Protein 4UNU (pdb70)

Secondary structure (DSSP, 8-state):
-PBB--SEEEE-TTS-EEEEEE--TTTTTT-S-EEEEEE-TTS--EEEEBTTTBPPTT--TTEEEEEETTEEEEEE-S--GGG-EEEEEEEE-STT-EEEB--EEEEE-/--BB--SEEEE-TTS-EEEEEE--TTTTTT-S-EEEEEE-TTS--EEEEBTTTBPPTT--TTEEEEEETTEEEEEE-S--GGG-EEEEEEEE-STT-EEEB--EEEEE-

Radius of gyration: 16.28 Å; Cα contacts (8 Å, |Δi|>4): 660; chains: 2; bounding box: 47×33×31 Å

CATH classification: 2.60.40.10

Sequence (218 aa):
SALTQPPPPSASSGSLGQQSSVTISCTGTSSDVGGYNYVSWYQQHHAGKAPKVIIYEVNNKRPSGVPDRFSGSKKSGNTASLTVSSSGLQAEDEADYYCSSYEGSDNFVFGTGTKVTVLSALTQPPPSSASGSSLLGQQSVTISSCTGTSSDVGGYNYVSWYQQHHAGKAPKVIIIYEEVNKRPSGVPDRFSGSSKSGNTASLTVSSGLQAEDEADYYCSSYEGSSDNFVFGTGTKVTVL

Organism: Homo sapiens (NCBI:txid9606)

InterPro domains:
  IPR003599 Immunoglobulin domain subtype [SM00409] (26-118)
  IPR007110 Immunoglobulin-like domain [PS50835] (20-118)
  IPR013106 Immunoglobulin V-set domain [PF07686] (24-114)
  IPR013106 Immunoglobulin V-set domain [SM00406] (36-111)
  IPR013783 Immunoglobulin-like fold [G3DSA:2.60.40.10] (11-116)
  IPR036179 Immunoglobulin-like domain superfamily [SSF48726] (22-114)
  IPR050150 Immunoglobulin Variable Light Chain [PTHR23267] (17-111)

Foldseek 3Di:
DFWEWDAEWEDAAQAKTKTKTFDACQWQQVAQFKWKWWAAPPDDIDTQDTSQFDGPPPHDPQWGKHDDHRMIMIMRHNDDQVRQTWMKMWTDRDDRDIHIYPTYGYGYD/DAWEWDAAWEDAAQAKIKIKTFDACQWQVVAQFKWKWWAAPPDDIDTQDTSQADGPPPRDPQWGWHDDHRMIMIMRGNDDQVSQTWMKMKTDRDDRDIHIHPTYGYGYD

B-factor: mean 12.01, std 14.64, range [3.42, 204.29]

Solvent-accessible surface area: 10088 Å² total; per-residue (Å²): 158,52,5,79,7,39,110,81,20,59,12,50,103,55,84,16,8,10,3,2,0,40,14,73,85,72,13,0,28,40,72,96,110,0,18,0,46,19,46,74,87,87,72,89,86,77,65,2,0,91,75,11,69,98,88,34,121,83,22,65,119,51,8,7,2,10,54,17,56,64,14,0,3,0,6,1,30,31,3,85,77,72,1,77,3,33,0,67,0,2,0,46,72,15,98,123,72,116,22,98,8,90,9,0,70,0,46,24,145,157,55,5,60,9,43,110,79,22,61,9,53,102,49,94,26,8,26,0,7,0,27,15,71,85,72,12,0,30,39,77,100,111,0,16,0,43,20,51,62,96,84,93,84,87,88,63,1,0,86,64,12,68,93,86,32,121,80,16,66,119,43,8,14,1,8,44,14,50,61,4,0,4,0,4,0,37,35,6,84,74,72,2,32,2,44,0,69,0,1,0,47,68,15,95,125,71,112,11,97,7,89,11,0,87,0,65,26,138

Nearest PDB structures (foldseek):
  4unu-assembly1_A  TM=1.009E+00  e=7.831E-23  Homo sapiens
  7beh-assembly1_L  TM=9.880E-01  e=5.108E-19  Homo sapiens
  5m6i-assembly1_B  TM=9.907E-01  e=4.048E-18  Homo sapiens
  6vtu-assembly1_L  TM=9.867E-01  e=2.894E-18  Homo sapiens
  6ktr-assembly2_G  TM=9.795E-01  e=4.527E-18  Homo sapiens

GO terms:
  GO:0005576 extracellular region (C, TAS)
  GO:0005886 plasma membrane (C, TAS)

Structure (mmCIF, N/CA/C/O backbone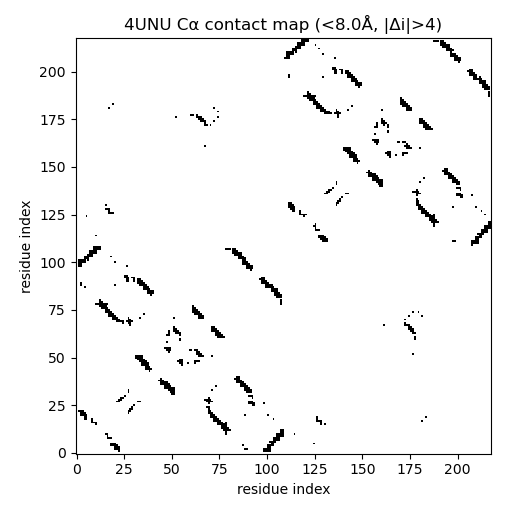):
data_4UNU
#
_entry.id   4UNU
#
_cell.length_a   41.340
_cell.length_b   34.120
_cell.length_c   63.180
_cell.angle_alpha   90.00
_cell.angle_beta   104.94
_cell.angle_gamma   90.00
#
_symmetry.space_group_name_H-M   'P 1 21 1'
#
loop_
_entity.id
_entity.type
_entity.pdbx_description
1 polymer 'IG LAMBDA CHAIN V-II REGION MGC'
2 non-polymer 'POLYETHYLENE GLYCOL (N=34)'
3 non-polymer 'SULFATE ION'
4 water water
#
loop_
_atom_site.group_PDB
_atom_site.id
_atom_site.type_symbol
_atom_site.label_atom_id
_atom_site.label_alt_id
_atom_site.label_comp_id
_atom_site.label_asym_id
_atom_site.label_entity_id
_atom_site.label_seq_id
_atom_site.pdbx_PDB_ins_code
_atom_site.Cartn_x
_atom_site.Cartn_y
_atom_site.Cartn_z
_atom_site.occupancy
_atom_site.B_iso_or_equiv
_atom_site.auth_seq_id
_atom_site.auth_comp_id
_atom_site.auth_asym_id
_atom_site.auth_atom_id
_atom_site.pdbx_PDB_model_num
ATOM 1 N N . SER A 1 3 ? 4.786 -13.174 16.369 1.00 39.66 2 SER A N 1
ATOM 2 C CA . SER A 1 3 ? 4.369 -12.441 15.136 1.00 22.63 2 SER A CA 1
ATOM 3 C C . SER A 1 3 ? 4.463 -10.877 15.116 1.00 14.05 2 SER A C 1
ATOM 4 O O . SER A 1 3 ? 4.462 -10.347 14.080 1.00 18.00 2 SER A O 1
ATOM 7 N N . ALA A 1 4 ? 4.569 -10.170 16.199 1.00 15.52 3 ALA A N 1
ATOM 8 C CA . ALA A 1 4 ? 4.665 -8.738 16.078 1.00 11.76 3 ALA A CA 1
ATOM 9 C C . ALA A 1 4 ? 6.063 -8.398 15.575 1.00 9.70 3 ALA A C 1
ATOM 10 O O . ALA A 1 4 ? 7.011 -9.227 15.616 1.00 11.98 3 ALA A O 1
ATOM 12 N N . LEU A 1 5 ? 6.216 -7.183 15.107 1.00 7.01 4 LEU A N 1
ATOM 13 C CA . LEU A 1 5 ? 7.570 -6.652 14.919 1.00 6.87 4 LEU A CA 1
ATOM 14 C C . LEU A 1 5 ? 8.228 -6.551 16.291 1.00 7.32 4 LEU A C 1
ATOM 15 O O . LEU A 1 5 ? 7.557 -6.260 17.308 1.00 9.51 4 LEU A O 1
ATOM 20 N N . THR A 1 6 ? 9.532 -6.809 16.358 1.00 6.98 5 THR A N 1
ATOM 21 C CA . THR A 1 6 ? 10.211 -6.793 17.611 1.00 6.75 5 THR A CA 1
ATOM 22 C C . THR A 1 6 ? 10.729 -5.409 17.925 1.00 6.00 5 THR A C 1
ATOM 23 O O . THR A 1 6 ? 11.476 -4.799 17.134 1.00 7.85 5 THR A O 1
ATOM 27 N N . GLN A 1 7 ? 10.375 -4.900 19.091 1.00 5.81 6 GLN A N 1
ATOM 28 C CA . GLN A 1 7 ? 10.852 -3.614 19.592 1.00 6.21 6 GLN A CA 1
ATOM 29 C C . GLN A 1 7 ? 11.315 -3.841 21.021 1.00 6.64 6 GLN A C 1
ATOM 30 O O . GLN A 1 7 ? 10.617 -4.488 21.805 1.00 7.72 6 GLN A O 1
ATOM 36 N N A PRO A 1 8 ? 12.463 -3.170 21.450 0.50 7.02 7 PRO A N 1
ATOM 37 N N B PRO A 1 8 ? 12.478 -3.414 21.358 0.50 7.50 7 PRO A N 1
ATOM 38 C CA A PRO A 1 8 ? 12.893 -3.267 22.878 0.50 7.22 7 PRO A CA 1
ATOM 39 C CA B PRO A 1 8 ? 12.892 -3.586 22.747 0.50 8.25 7 PRO A CA 1
ATOM 40 C C A PRO A 1 8 ? 11.813 -2.696 23.709 0.50 6.50 7 PRO A C 1
ATOM 41 C C B PRO A 1 8 ? 11.924 -2.777 23.653 0.50 7.20 7 PRO A C 1
ATOM 42 O O A PRO A 1 8 ? 11.154 -1.735 23.375 0.50 6.99 7 PRO A O 1
ATOM 43 O O B PRO A 1 8 ? 11.474 -1.710 23.328 0.50 8.06 7 PRO A O 1
ATOM 50 N N . PRO A 1 9 ? 11.664 -3.246 24.923 1.00 6.95 8 PRO A N 1
ATOM 51 C CA A PRO A 1 9 ? 10.618 -2.588 25.655 0.50 7.15 8 PRO A CA 1
ATOM 52 C CA B PRO A 1 9 ? 10.740 -2.654 25.822 0.50 6.67 8 PRO A CA 1
ATOM 53 C C . PRO A 1 9 ? 10.995 -1.165 26.151 1.00 6.74 8 PRO A C 1
ATOM 54 O O . PRO A 1 9 ? 10.070 -0.390 26.364 1.00 7.24 8 PRO A O 1
ATOM 61 N N . SER A 1 10 ? 12.290 -0.857 26.297 1.00 7.97 9 SER A N 1
ATOM 62 C CA . SER A 1 10 ? 12.707 0.430 26.830 1.00 7.86 9 SER A CA 1
ATOM 63 C C . SER A 1 10 ? 13.908 0.982 26.070 1.00 7.36 9 SER A C 1
ATOM 64 O O . SER A 1 10 ? 14.768 0.224 25.530 1.00 9.92 9 SER A O 1
ATOM 67 N N . ALA A 1 11 ? 14.002 2.288 26.095 1.00 6.91 10 ALA A N 1
ATOM 68 C CA . ALA A 1 11 ? 15.165 3.037 25.619 1.00 6.49 10 ALA A CA 1
ATOM 69 C C . ALA A 1 11 ? 15.242 4.315 26.362 1.00 6.17 10 ALA A C 1
ATOM 70 O O . ALA A 1 11 ? 14.255 4.775 26.916 1.00 7.32 10 ALA A O 1
ATOM 72 N N . SER A 1 12 ? 16.385 4.956 26.341 1.00 7.42 11 SER A N 1
ATOM 73 C CA A SER A 1 12 ? 16.474 6.267 27.031 0.50 6.51 11 SER A CA 1
ATOM 74 C CA B SER A 1 12 ? 16.628 6.160 27.094 0.50 7.41 11 SER A CA 1
ATOM 75 C C . SER A 1 12 ? 17.604 7.059 26.417 1.00 6.20 11 SER A C 1
ATOM 76 O O . SER A 1 12 ? 18.528 6.556 25.778 1.00 7.25 11 SER A O 1
ATOM 81 N N . GLY A 1 13 ? 17.468 8.366 26.614 1.00 6.02 12 GLY A N 1
ATOM 82 C CA . GLY A 1 13 ? 18.503 9.309 26.275 1.00 6.23 12 GLY A CA 1
ATOM 83 C C . GLY A 1 13 ? 18.427 10.505 27.206 1.00 5.74 12 GLY A C 1
ATOM 84 O O . GLY A 1 13 ? 17.468 10.666 27.931 1.00 7.42 12 GLY A O 1
ATOM 85 N N . SER A 1 14 ? 19.453 11.342 27.115 1.00 6.51 13 SER A N 1
ATOM 86 C CA . SER A 1 14 ? 19.536 12.542 27.934 1.00 6.49 13 SER A CA 1
ATOM 87 C C . SER A 1 14 ? 18.859 13.697 27.272 1.00 5.86 13 SER A C 1
ATOM 88 O O . SER A 1 14 ? 18.896 13.855 26.071 1.00 6.14 13 SER A O 1
ATOM 91 N N . LEU A 1 15 ? 18.291 14.597 28.125 1.00 6.65 14 LEU A N 1
ATOM 92 C CA . LEU A 1 15 ? 17.744 15.839 27.636 1.00 7.57 14 LEU A CA 1
ATOM 93 C C . LEU A 1 15 ? 18.727 16.541 26.716 1.00 7.42 14 LEU A C 1
ATOM 94 O O . LEU A 1 15 ? 19.909 16.670 27.023 1.00 8.56 14 LEU A O 1
ATOM 99 N N . GLY A 1 16 ? 18.218 16.990 25.582 1.00 7.49 15 GLY A N 1
ATOM 100 C CA . GLY A 1 16 ? 18.958 17.730 24.634 1.00 8.42 15 GLY A CA 1
ATOM 101 C C . GLY A 1 16 ? 19.796 16.896 23.717 1.00 7.87 15 GLY A C 1
ATOM 102 O O . GLY A 1 16 ? 20.395 17.461 22.800 1.00 10.00 15 GLY A O 1
ATOM 103 N N . GLN A 1 17 ? 19.849 15.571 23.935 1.00 6.76 16 GLN A N 1
ATOM 104 C CA A GLN A 1 17 ? 20.642 14.694 23.122 0.50 6.13 16 GLN A CA 1
ATOM 105 C CA B GLN A 1 17 ? 20.663 14.599 23.225 0.50 7.73 16 GLN A CA 1
ATOM 106 C C . GLN A 1 17 ? 19.756 13.736 22.357 1.00 6.51 16 GLN A C 1
ATOM 107 O O . GLN A 1 17 ? 18.622 14.081 22.078 1.00 8.23 16 GLN A O 1
ATOM 118 N N . SER A 1 18 ? 20.252 12.557 21.960 1.00 6.65 17 SER A N 1
ATOM 119 C CA A SER A 1 18 ? 19.574 11.679 21.029 0.50 5.70 17 SER A CA 1
ATOM 120 C CA B SER A 1 18 ? 19.463 11.737 21.053 0.50 6.77 17 SER A CA 1
ATOM 121 C C . SER A 1 18 ? 19.284 10.333 21.626 1.00 5.77 17 SER A C 1
ATOM 122 O O . SER A 1 18 ? 19.987 9.878 22.544 1.00 7.04 17 SER A O 1
ATOM 127 N N . VAL A 1 19 ? 18.306 9.642 21.058 1.00 5.03 18 VAL A N 1
ATOM 128 C CA . VAL A 1 19 ? 18.064 8.239 21.304 1.00 5.23 18 VAL A CA 1
ATOM 129 C C . VAL A 1 19 ? 17.690 7.618 19.965 1.00 4.62 18 VAL A C 1
ATOM 130 O O . VAL A 1 19 ? 17.012 8.247 19.157 1.00 6.08 18 VAL A O 1
ATOM 134 N N . THR A 1 20 ? 18.098 6.366 19.751 1.00 4.73 19 THR A N 1
ATOM 135 C CA . THR A 1 20 ? 17.656 5.594 18.594 1.00 4.49 19 THR A CA 1
ATOM 136 C C . THR A 1 20 ? 17.058 4.319 19.093 1.00 5.19 19 THR A C 1
ATOM 137 O O . THR A 1 20 ? 17.636 3.656 19.963 1.00 7.87 19 THR A O 1
ATOM 141 N N . ILE A 1 21 ? 15.926 3.968 18.506 1.00 4.84 20 ILE A N 1
ATOM 142 C CA . ILE A 1 21 ? 15.219 2.746 18.834 1.00 5.99 20 ILE A CA 1
ATOM 143 C C . ILE A 1 21 ? 14.983 1.926 17.584 1.00 5.09 20 ILE A C 1
ATOM 144 O O . ILE A 1 21 ? 14.902 2.439 16.488 1.00 6.07 20 ILE A O 1
ATOM 149 N N . SER A 1 22 ? 14.918 0.623 17.774 1.00 5.17 21 SER A N 1
ATOM 150 C CA . SER A 1 22 ? 14.887 -0.307 16.670 1.00 5.05 21 SER A CA 1
ATOM 151 C C . SER A 1 22 ? 13.550 -1.070 16.576 1.00 4.26 21 SER A C 1
ATOM 152 O O . SER A 1 22 ? 12.818 -1.238 17.529 1.00 5.84 21 SER A O 1
ATOM 155 N N . CYS A 1 23 ? 13.332 -1.587 15.373 1.00 4.25 22 CYS A N 1
ATOM 156 C CA . CYS A 1 23 ? 12.109 -2.285 14.986 1.00 4.96 22 CYS A CA 1
ATOM 157 C C . CYS A 1 23 ? 12.515 -3.353 14.014 1.00 4.79 22 CYS A C 1
ATOM 158 O O . CYS A 1 23 ? 12.878 -3.049 12.879 1.00 5.79 22 CYS A O 1
ATOM 161 N N . THR A 1 24 ? 12.503 -4.622 14.458 1.00 5.22 23 THR A N 1
ATOM 162 C CA . THR A 1 24 ? 13.068 -5.703 13.645 1.00 5.50 23 THR A CA 1
ATOM 163 C C . THR A 1 24 ? 11.939 -6.610 13.172 1.00 5.20 23 THR A C 1
ATOM 164 O O . THR A 1 24 ? 11.154 -7.118 13.975 1.00 7.22 23 THR A O 1
ATOM 168 N N . GLY A 1 25 ? 11.908 -6.810 11.879 1.00 5.42 24 GLY A N 1
ATOM 169 C CA . GLY A 1 25 ? 10.961 -7.730 11.253 1.00 5.92 24 GLY A CA 1
ATOM 170 C C . GLY A 1 25 ? 11.706 -8.781 10.420 1.00 5.78 24 GLY A C 1
ATOM 171 O O . GLY A 1 25 ? 12.751 -9.253 10.786 1.00 6.78 24 GLY A O 1
ATOM 172 N N . THR A 1 26 ? 11.106 -9.077 9.282 1.00 5.76 25 THR A N 1
ATOM 173 C CA . THR A 1 26 ? 11.556 -10.099 8.378 1.00 5.85 25 THR A CA 1
ATOM 174 C C . THR A 1 26 ? 11.530 -9.605 6.958 1.00 5.31 25 THR A C 1
ATOM 175 O O . THR A 1 26 ? 11.028 -8.494 6.671 1.00 5.60 25 THR A O 1
ATOM 179 N N . SER A 1 27 ? 11.982 -10.438 6.038 1.00 5.86 26 SER A N 1
ATOM 180 C CA . SER A 1 27 ? 11.951 -10.094 4.638 1.00 6.69 26 SER A CA 1
ATOM 181 C C . SER A 1 27 ? 10.571 -9.939 4.062 1.00 5.83 26 SER A C 1
ATOM 182 O O . SER A 1 27 ? 10.445 -9.408 2.958 1.00 7.15 26 SER A O 1
ATOM 185 N N . SER A 1 28 ? 9.539 -10.366 4.780 1.00 5.43 27 SER A N 1
ATOM 186 C CA . SER A 1 28 ? 8.162 -10.221 4.327 1.00 6.11 27 SER A CA 1
ATOM 187 C C . SER A 1 28 ? 7.515 -8.922 4.815 1.00 5.18 27 SER A C 1
ATOM 188 O O . SER A 1 28 ? 6.352 -8.678 4.494 1.00 5.93 27 SER A O 1
ATOM 191 N N . ASP A 1 29 ? 8.241 -8.091 5.570 1.00 5.31 28 ASP A N 1
ATOM 192 C CA . ASP A 1 29 ? 7.638 -6.879 6.150 1.00 4.94 28 ASP A CA 1
ATOM 193 C C . ASP A 1 29 ? 8.726 -5.788 6.165 1.00 4.67 28 ASP A C 1
ATOM 194 O O . ASP A 1 29 ? 8.974 -5.203 5.111 1.00 5.03 28 ASP A O 1
ATOM 199 N N . VAL A 1 30 ? 9.351 -5.535 7.305 1.00 4.58 29 VAL A N 1
ATOM 200 C CA . VAL A 1 30 ? 10.324 -4.446 7.377 1.00 4.84 29 VAL A CA 1
ATOM 201 C C . VAL A 1 30 ? 11.357 -4.566 6.317 1.00 5.00 29 VAL A C 1
ATOM 202 O O . VAL A 1 30 ? 11.708 -3.576 5.672 1.00 5.79 29 VAL A O 1
ATOM 206 N N . GLY A 1 31 ? 11.915 -5.767 6.121 1.00 4.78 30 GLY A N 1
ATOM 207 C CA . GLY A 1 31 ? 12.948 -5.990 5.146 1.00 6.09 30 GLY A CA 1
ATOM 208 C C . GLY A 1 31 ? 12.473 -6.139 3.729 1.00 6.55 30 GLY A C 1
ATOM 209 O O . GLY A 1 31 ? 13.288 -6.312 2.830 1.00 11.21 30 GLY A O 1
ATOM 210 N N . GLY A 1 32 ? 11.176 -6.185 3.503 1.00 4.88 31 GLY A N 1
ATOM 211 C CA . GLY A 1 32 ? 10.622 -6.376 2.171 1.00 5.39 31 GLY A CA 1
ATOM 212 C C . GLY A 1 32 ? 10.275 -5.096 1.443 1.00 5.00 31 GLY A C 1
ATOM 213 O O . GLY A 1 32 ? 10.220 -5.109 0.207 1.00 6.72 31 GLY A O 1
ATOM 214 N N . TYR A 1 33 ? 9.932 -4.055 2.155 1.00 4.97 32 TYR A N 1
ATOM 215 C CA . TYR A 1 33 ? 9.337 -2.849 1.600 1.00 5.46 32 TYR A CA 1
ATOM 216 C C . TYR A 1 33 ? 9.933 -1.619 2.236 1.00 5.96 32 TYR A C 1
ATOM 217 O O . TYR A 1 33 ? 10.577 -1.676 3.283 1.00 7.20 32 TYR A O 1
ATOM 226 N N . ASN A 1 34 ? 9.615 -0.457 1.654 1.00 6.79 33 ASN A N 1
ATOM 227 C CA . ASN A 1 34 ? 9.908 0.852 2.238 1.00 7.37 33 ASN A CA 1
ATOM 228 C C . ASN A 1 34 ? 8.677 1.483 2.849 1.00 6.27 33 ASN A C 1
ATOM 229 O O . ASN A 1 34 ? 8.405 2.649 2.606 1.00 7.39 33 ASN A O 1
ATOM 234 N N . TYR A 1 35 ? 7.941 0.718 3.654 1.00 5.67 34 TYR A N 1
ATOM 235 C CA . TYR A 1 35 ? 6.683 1.160 4.246 1.00 4.95 34 TYR A CA 1
ATOM 236 C C . TYR A 1 35 ? 6.693 0.934 5.746 1.00 4.41 34 TYR A C 1
ATOM 237 O O . TYR A 1 35 ? 5.811 0.298 6.311 1.00 5.00 34 TYR A O 1
ATOM 246 N N . VAL A 1 36 ? 7.719 1.483 6.388 1.00 4.07 35 VAL A N 1
ATOM 247 C CA . VAL A 1 36 ? 7.831 1.517 7.826 1.00 3.70 35 VAL A CA 1
ATOM 248 C C . VAL A 1 36 ? 7.314 2.848 8.332 1.00 3.66 35 VAL A C 1
ATOM 249 O O . VAL A 1 36 ? 7.764 3.901 7.905 1.00 4.10 35 VAL A O 1
ATOM 253 N N . SER A 1 37 ? 6.372 2.793 9.278 1.00 3.51 36 SER A N 1
ATOM 254 C CA . SER A 1 37 ? 5.864 3.967 9.964 1.00 3.62 36 SER A CA 1
ATOM 255 C C . SER A 1 37 ? 6.210 3.892 11.438 1.00 3.42 36 SER A C 1
ATOM 256 O O . SER A 1 37 ? 6.371 2.801 11.996 1.00 4.17 36 SER A O 1
ATOM 259 N N . TRP A 1 38 ? 6.270 5.060 12.048 1.00 3.49 37 TRP A N 1
ATOM 260 C CA . TRP A 1 38 ? 6.490 5.208 13.473 1.00 3.56 37 TRP A CA 1
ATOM 261 C C . TRP A 1 38 ? 5.450 6.122 14.054 1.00 3.52 37 TRP A C 1
ATOM 262 O O . TRP A 1 38 ? 5.074 7.128 13.441 1.00 4.03 37 TRP A O 1
ATOM 273 N N . TYR A 1 39 ? 5.038 5.797 15.280 1.00 4.07 38 TYR A N 1
ATOM 274 C CA . TYR A 1 39 ? 3.966 6.491 15.988 1.00 4.23 38 TYR A CA 1
ATOM 275 C C . TYR A 1 39 ? 4.438 6.761 17.414 1.00 4.37 38 TYR A C 1
ATOM 276 O O . TYR A 1 39 ? 5.088 5.920 18.018 1.00 6.07 38 TYR A O 1
ATOM 285 N N . GLN A 1 40 ? 4.046 7.890 17.932 1.00 4.59 39 GLN A N 1
ATOM 286 C CA . GLN A 1 40 ? 4.326 8.294 19.319 1.00 5.02 39 GLN A CA 1
ATOM 287 C C . GLN A 1 40 ? 3.016 8.313 20.083 1.00 5.16 39 GLN A C 1
ATOM 288 O O . GLN A 1 40 ? 2.030 8.887 19.605 1.00 6.77 39 GLN A O 1
ATOM 294 N N . GLN A 1 41 ? 2.993 7.779 21.292 1.00 5.35 40 GLN A N 1
ATOM 295 C CA . GLN A 1 41 ? 1.800 7.864 22.125 1.00 5.54 40 GLN A CA 1
ATOM 296 C C . GLN A 1 41 ? 2.210 8.132 23.569 1.00 5.57 40 GLN A C 1
ATOM 297 O O . GLN A 1 41 ? 2.934 7.335 24.161 1.00 6.48 40 GLN A O 1
ATOM 303 N N . HIS A 1 42 ? 1.689 9.217 24.135 1.00 5.89 41 HIS A N 1
ATOM 304 C CA A HIS A 1 42 ? 1.716 9.377 25.578 0.50 6.53 41 HIS A CA 1
ATOM 305 C CA B HIS A 1 42 ? 1.661 9.466 25.579 0.50 6.32 41 HIS A CA 1
ATOM 306 C C . HIS A 1 42 ? 0.538 8.590 26.140 1.00 7.32 41 HIS A C 1
ATOM 307 O O . HIS A 1 42 ? -0.592 8.780 25.724 1.00 9.97 41 HIS A O 1
ATOM 320 N N . ALA A 1 43 ? 0.834 7.682 27.035 1.00 7.17 42 ALA A N 1
ATOM 321 C CA . ALA A 1 43 ? -0.243 6.730 27.488 1.00 9.49 42 ALA A CA 1
ATOM 322 C C . ALA A 1 43 ? -1.461 7.492 27.967 1.00 9.88 42 ALA A C 1
ATOM 323 O O . ALA A 1 43 ? -1.359 8.457 28.698 1.00 10.60 42 ALA A O 1
ATOM 325 N N . GLY A 1 44 ? -2.603 7.022 27.502 1.00 12.49 43 GLY A N 1
ATOM 326 C CA . GLY A 1 44 ? -3.875 7.685 27.838 1.00 14.88 43 GLY A CA 1
ATOM 327 C C . GLY A 1 44 ? -4.319 8.718 26.816 1.00 13.31 43 GLY A C 1
ATOM 328 O O . GLY A 1 44 ? -5.494 9.174 26.875 1.00 17.48 43 GLY A O 1
ATOM 329 N N . LYS A 1 45 ? -3.435 9.048 25.854 1.00 11.34 44 LYS A N 1
ATOM 330 C CA . LYS A 1 45 ? -3.733 10.071 24.886 1.00 10.78 44 LYS A CA 1
ATOM 331 C C . LYS A 1 45 ? -3.725 9.500 23.478 1.00 8.80 44 LYS A C 1
ATOM 332 O O . LYS A 1 45 ? -3.401 8.320 23.243 1.00 10.55 44 LYS A O 1
ATOM 335 N N . ALA A 1 46 ? -4.112 10.315 22.510 1.00 8.60 45 ALA A N 1
ATOM 336 C CA . ALA A 1 46 ? -4.161 9.854 21.121 1.00 7.84 45 ALA A CA 1
ATOM 337 C C . ALA A 1 46 ? -2.745 9.699 20.569 1.00 7.61 45 ALA A C 1
ATOM 338 O O . ALA A 1 46 ? -1.900 10.580 20.740 1.00 8.73 45 ALA A O 1
ATOM 340 N N . PRO A 1 47 ? -2.480 8.625 19.834 1.00 7.22 46 PRO A N 1
ATOM 341 C CA . PRO A 1 47 ? -1.209 8.522 19.084 1.00 7.39 46 PRO A CA 1
ATOM 342 C C . PRO A 1 47 ? -1.061 9.614 18.056 1.00 6.37 46 PRO A C 1
ATOM 343 O O . PRO A 1 47 ? -2.036 10.165 17.591 1.00 7.94 46 PRO A O 1
ATOM 347 N N . LYS A 1 48 ? 0.182 9.789 17.616 1.00 6.53 47 LYS A N 1
ATOM 348 C CA . LYS A 1 48 ? 0.524 10.648 16.531 1.00 7.31 47 LYS A CA 1
ATOM 349 C C . LYS A 1 48 ? 1.500 9.963 15.585 1.00 5.49 47 LYS A C 1
ATOM 350 O O . LYS A 1 48 ? 2.430 9.262 16.038 1.00 6.89 47 LYS A O 1
ATOM 354 N N . VAL A 1 49 ? 1.352 10.160 14.303 1.00 5.75 48 VAL A N 1
ATOM 355 C CA . VAL A 1 49 ? 2.324 9.654 13.325 1.00 4.91 48 VAL A CA 1
ATOM 356 C C . VAL A 1 49 ? 3.545 10.550 13.334 1.00 4.95 48 VAL A C 1
ATOM 357 O O . VAL A 1 49 ? 3.441 11.770 13.217 1.00 7.21 48 VAL A O 1
ATOM 361 N N . ILE A 1 50 ? 4.732 9.948 13.413 1.00 4.44 49 ILE A N 1
ATOM 362 C CA . ILE A 1 50 ? 5.986 10.668 13.357 1.00 5.05 49 ILE A CA 1
ATOM 363 C C . ILE A 1 50 ? 6.753 10.459 12.058 1.00 4.00 49 ILE A C 1
ATOM 364 O O . ILE A 1 50 ? 7.373 11.382 11.574 1.00 4.77 49 ILE A O 1
ATOM 369 N N . ILE A 1 51 ? 6.707 9.225 11.518 1.00 3.98 50 ILE A N 1
ATOM 370 C CA . ILE A 1 51 ? 7.401 8.864 10.298 1.00 3.75 50 ILE A CA 1
ATOM 371 C C . ILE A 1 51 ? 6.523 7.947 9.486 1.00 3.52 50 ILE A C 1
ATOM 372 O O . ILE A 1 51 ? 5.845 7.071 10.053 1.00 4.07 50 ILE A O 1
ATOM 377 N N . TYR A 1 52 ? 6.580 8.065 8.159 1.00 4.11 51 TYR A N 1
ATOM 378 C CA . TYR A 1 52 ? 6.044 7.047 7.269 1.00 4.04 51 TYR A CA 1
ATOM 379 C C . TYR A 1 52 ? 7.025 6.806 6.151 1.00 3.98 51 TYR A C 1
ATOM 380 O O . TYR A 1 52 ? 7.947 7.603 5.908 1.00 4.17 51 TYR A O 1
ATOM 389 N N . GLU A 1 53 ? 6.853 5.699 5.435 1.00 3.93 52 GLU A N 1
ATOM 390 C CA . GLU A 1 53 ? 7.734 5.400 4.294 1.00 4.38 52 GLU A CA 1
ATOM 391 C C . GLU A 1 53 ? 9.202 5.461 4.701 1.00 4.27 52 GLU A C 1
ATOM 392 O O . GLU A 1 53 ? 10.048 5.977 3.957 1.00 4.93 52 GLU A O 1
ATOM 398 N N . VAL A 1 54 ? 9.505 4.877 5.858 1.00 3.93 53 VAL A N 1
ATOM 399 C CA . VAL A 1 54 ? 10.848 4.753 6.441 1.00 3.99 53 VAL A CA 1
ATOM 400 C C . VAL A 1 54 ? 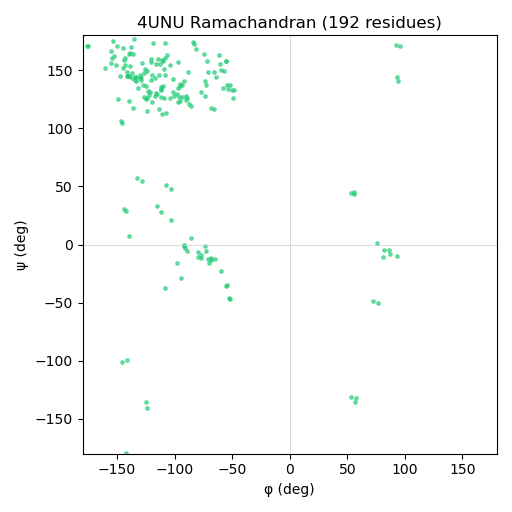11.417 6.039 6.987 1.00 3.88 53 VAL A C 1
ATOM 401 O O . VAL A 1 54 ? 11.958 6.051 8.093 1.00 4.03 53 VAL A O 1
ATOM 405 N N . ASN A 1 55 ? 11.354 7.131 6.212 1.00 4.24 54 ASN A N 1
ATOM 406 C CA A ASN A 1 55 ? 12.055 8.349 6.570 0.50 4.89 54 ASN A CA 1
ATOM 407 C CA B ASN A 1 55 ? 12.092 8.336 6.515 0.50 4.60 54 ASN A CA 1
ATOM 408 C C . ASN A 1 55 ? 11.302 9.622 6.246 1.00 4.58 54 ASN A C 1
ATOM 409 O O . ASN A 1 55 ? 11.901 10.692 6.352 1.00 5.81 54 ASN A O 1
ATOM 418 N N . LYS A 1 56 ? 10.023 9.557 5.949 1.00 4.48 55 LYS A N 1
ATOM 419 C CA . LYS A 1 56 ? 9.266 10.766 5.636 1.00 4.81 55 LYS A CA 1
ATOM 420 C C . LYS A 1 56 ? 8.555 11.265 6.884 1.00 4.89 55 LYS A C 1
ATOM 421 O O . LYS A 1 56 ? 7.951 10.504 7.640 1.00 5.56 55 LYS A O 1
ATOM 427 N N . ARG A 1 57 ? 8.611 12.560 7.095 1.00 5.68 56 ARG A N 1
ATOM 428 C CA . ARG A 1 57 ? 7.888 13.197 8.182 1.00 5.62 56 ARG A CA 1
ATOM 429 C C . ARG A 1 57 ? 6.618 13.838 7.675 1.00 6.08 56 ARG A C 1
ATOM 430 O O . ARG A 1 57 ? 6.671 14.655 6.745 1.00 7.36 56 ARG A O 1
ATOM 438 N N . PRO A 1 58 ? 5.484 13.531 8.288 1.00 6.38 57 PRO A N 1
ATOM 439 C CA . PRO A 1 58 ? 4.259 14.301 7.973 1.00 7.06 57 PRO A CA 1
ATOM 440 C C . PRO A 1 58 ? 4.465 15.771 8.190 1.00 7.14 57 PRO A C 1
ATOM 441 O O . PRO A 1 58 ? 5.279 16.194 9.013 1.00 7.71 57 PRO A O 1
ATOM 445 N N . SER A 1 59 ? 3.651 16.593 7.542 1.00 7.90 58 SER A N 1
ATOM 446 C CA . SER A 1 59 ? 3.610 17.986 7.824 1.00 9.00 58 SER A CA 1
ATOM 447 C C . SER A 1 59 ? 3.427 18.215 9.339 1.00 8.81 58 SER A C 1
ATOM 448 O O . SER A 1 59 ? 2.630 17.558 9.975 1.00 9.59 58 SER A O 1
ATOM 451 N N . GLY A 1 60 ? 4.194 19.183 9.869 1.00 10.90 59 GLY A N 1
ATOM 452 C CA . GLY A 1 60 ? 4.107 19.522 11.252 1.00 11.84 59 GLY A CA 1
ATOM 453 C C . GLY A 1 60 ? 4.962 18.724 12.176 1.00 11.14 59 GLY A C 1
ATOM 454 O O . GLY A 1 60 ? 5.039 19.091 13.323 1.00 16.05 59 GLY A O 1
ATOM 455 N N . VAL A 1 61 ? 5.632 17.649 11.734 1.00 8.57 60 VAL A N 1
ATOM 456 C CA . VAL A 1 61 ? 6.568 16.897 12.551 1.00 8.80 60 VAL A CA 1
ATOM 457 C C . VAL A 1 61 ? 7.946 17.492 12.388 1.00 8.49 60 VAL A C 1
ATOM 458 O O . VAL A 1 61 ? 8.414 17.651 11.259 1.00 10.13 60 VAL A O 1
ATOM 462 N N . PRO A 1 62 ? 8.637 17.821 13.475 1.00 9.44 61 PRO A N 1
ATOM 463 C CA . PRO A 1 62 ? 9.931 18.497 13.332 1.00 10.61 61 PRO A CA 1
ATOM 464 C C . PRO A 1 62 ? 11.018 17.628 12.815 1.00 8.43 61 PRO A C 1
ATOM 465 O O . PRO A 1 62 ? 11.001 16.372 12.964 1.00 8.44 61 PRO A O 1
ATOM 469 N N . ASP A 1 63 ? 11.995 18.304 12.273 1.00 8.46 62 ASP A N 1
ATOM 470 C CA . ASP A 1 63 ? 13.103 17.686 11.639 1.00 8.33 62 ASP A CA 1
ATOM 471 C C . ASP A 1 63 ? 13.956 16.745 12.536 1.00 7.59 62 ASP A C 1
ATOM 472 O O . ASP A 1 63 ? 14.621 15.872 12.034 1.00 8.43 62 ASP A O 1
ATOM 477 N N . ARG A 1 64 ? 13.887 16.950 13.826 1.00 7.23 63 ARG A N 1
ATOM 478 C CA . ARG A 1 64 ? 14.673 16.184 14.798 1.00 7.23 63 ARG A CA 1
ATOM 479 C C . ARG A 1 64 ? 14.212 14.737 14.944 1.00 7.07 63 ARG A C 1
ATOM 480 O O . ARG A 1 64 ? 14.925 13.952 15.568 1.00 7.92 63 ARG A O 1
ATOM 488 N N . PHE A 1 65 ? 13.035 14.375 14.415 1.00 6.56 64 PHE A N 1
ATOM 489 C CA . PHE A 1 65 ? 12.603 12.949 14.328 1.00 5.94 64 PHE A CA 1
ATOM 490 C C . PHE A 1 65 ? 13.016 12.458 12.948 1.00 5.74 64 PHE A C 1
ATOM 491 O O . PHE A 1 65 ? 12.644 13.044 11.953 1.00 7.12 64 PHE A O 1
ATOM 499 N N . SER A 1 66 ? 13.751 11.340 12.906 1.00 4.87 65 SER A N 1
ATOM 500 C CA . SER A 1 66 ? 14.206 10.829 11.628 1.00 4.94 65 SER A CA 1
ATOM 501 C C . SER A 1 66 ? 14.203 9.317 11.652 1.00 4.36 65 SER A C 1
ATOM 502 O O . SER A 1 66 ? 14.383 8.699 12.705 1.00 6.10 65 SER A O 1
ATOM 505 N N . GLY A 1 67 ? 14.021 8.712 10.493 1.00 4.14 66 GLY A N 1
ATOM 506 C CA . GLY A 1 67 ? 13.934 7.262 10.376 1.00 4.43 66 GLY A CA 1
ATOM 507 C C . GLY A 1 67 ? 14.856 6.703 9.348 1.00 4.40 66 GLY A C 1
ATOM 508 O O . GLY A 1 67 ? 15.194 7.368 8.365 1.00 5.02 66 GLY A O 1
ATOM 509 N N . SER A 1 68 ? 15.202 5.410 9.523 1.00 4.88 67 SER A N 1
ATOM 510 C CA . SER A 1 68 ? 16.084 4.718 8.622 1.00 6.07 67 SER A CA 1
ATOM 511 C C . SER A 1 68 ? 15.807 3.244 8.652 1.00 4.52 67 SER A C 1
ATOM 512 O O . SER A 1 68 ? 15.011 2.776 9.465 1.00 4.44 67 SER A O 1
ATOM 515 N N . LYS A 1 69 ? 16.485 2.486 7.783 1.00 5.48 68 LYS A N 1
ATOM 516 C CA A LYS A 1 69 ? 16.427 1.026 7.880 0.50 4.74 68 LYS A CA 1
ATOM 517 C CA B LYS A 1 69 ? 16.366 1.082 7.769 0.50 4.87 68 LYS A CA 1
ATOM 518 C C . LYS A 1 69 ? 17.650 0.444 7.205 1.00 4.94 68 LYS A C 1
ATOM 519 O O . LYS A 1 69 ? 18.247 1.022 6.331 1.00 6.80 68 LYS A O 1
ATOM 530 N N . SER A 1 70 ? 17.932 -0.786 7.610 1.00 5.38 69 SER A N 1
ATOM 531 C CA . SER A 1 70 ? 18.942 -1.639 6.978 1.00 6.02 69 SER A CA 1
ATOM 532 C C . SER A 1 70 ? 18.493 -3.053 7.123 1.00 5.68 69 SER A C 1
ATOM 533 O O . SER A 1 70 ? 18.246 -3.519 8.226 1.00 6.51 69 SER A O 1
ATOM 536 N N . GLY A 1 71 ? 18.389 -3.796 6.045 1.00 8.65 70 GLY A N 1
ATOM 537 C CA . GLY A 1 71 ? 17.968 -5.173 6.171 1.00 9.93 70 GLY A CA 1
ATOM 538 C C . GLY A 1 71 ? 16.620 -5.290 6.846 1.00 7.92 70 GLY A C 1
ATOM 539 O O . GLY A 1 71 ? 15.719 -4.575 6.483 1.00 8.77 70 GLY A O 1
ATOM 540 N N . ASN A 1 72 ? 16.462 -6.127 7.788 1.00 7.13 71 ASN A N 1
ATOM 541 C CA . ASN A 1 72 ? 15.226 -6.351 8.516 1.00 6.10 71 ASN A CA 1
ATOM 542 C C . ASN A 1 72 ? 14.999 -5.422 9.681 1.00 5.64 71 ASN A C 1
ATOM 543 O O . ASN A 1 72 ? 14.031 -5.610 10.404 1.00 6.35 71 ASN A O 1
ATOM 548 N N . THR A 1 73 ? 15.858 -4.424 9.869 1.00 5.57 72 THR A N 1
ATOM 549 C CA . THR A 1 73 ? 15.801 -3.546 11.044 1.00 5.64 72 THR A CA 1
ATOM 550 C C . THR A 1 73 ? 15.583 -2.128 10.642 1.00 5.24 72 THR A C 1
ATOM 551 O O . THR A 1 73 ? 16.437 -1.533 9.950 1.00 6.82 72 THR A O 1
ATOM 555 N N . ALA A 1 74 ? 14.521 -1.517 11.153 1.00 4.42 73 ALA A N 1
ATOM 556 C CA . ALA A 1 74 ? 14.269 -0.085 11.001 1.00 4.54 73 ALA A CA 1
ATOM 557 C C . ALA A 1 74 ? 14.599 0.594 12.319 1.00 4.13 73 ALA A C 1
ATOM 558 O O . ALA A 1 74 ? 14.514 0.014 13.381 1.00 5.14 73 ALA A O 1
ATOM 560 N N . SER A 1 75 ? 14.941 1.879 12.213 1.00 4.44 74 SER A N 1
ATOM 561 C CA . SER A 1 75 ? 15.334 2.653 13.387 1.00 4.85 74 SER A CA 1
ATOM 562 C C . SER A 1 75 ? 14.687 4.041 13.331 1.00 4.86 74 SER A C 1
ATOM 563 O O . SER A 1 75 ? 14.541 4.638 12.274 1.00 9.17 74 SER A O 1
ATOM 566 N N . LEU A 1 76 ? 14.302 4.527 14.479 1.00 4.11 75 LEU A N 1
ATOM 567 C CA . LEU A 1 76 ? 13.830 5.899 14.675 1.00 4.13 75 LEU A CA 1
ATOM 568 C C . LEU A 1 76 ? 14.810 6.592 15.609 1.00 3.54 75 LEU A C 1
ATOM 569 O O . LEU A 1 76 ? 15.117 6.072 16.676 1.00 4.26 75 LEU A O 1
ATOM 574 N N . THR A 1 77 ? 15.244 7.766 15.212 1.00 4.06 76 THR A N 1
ATOM 575 C CA . THR A 1 77 ? 16.053 8.628 16.094 1.00 4.06 76 THR A CA 1
ATOM 576 C C . THR A 1 77 ? 15.225 9.839 16.461 1.00 4.22 76 THR A C 1
ATOM 577 O O . THR A 1 77 ? 14.591 10.480 15.625 1.00 5.07 76 THR A O 1
ATOM 581 N N . VAL A 1 78 ? 15.257 10.155 17.763 1.00 5.61 77 VAL A N 1
ATOM 582 C CA . VAL A 1 78 ? 14.725 11.426 18.282 1.00 6.48 77 VAL A CA 1
ATOM 583 C C . VAL A 1 78 ? 15.953 12.179 18.786 1.00 6.40 77 VAL A C 1
ATOM 584 O O . VAL A 1 78 ? 16.632 11.743 19.710 1.00 6.96 77 VAL A O 1
ATOM 588 N N . SER A 1 79 ? 16.220 13.314 18.158 1.00 6.93 78 SER A N 1
ATOM 589 C CA A SER A 1 79 ? 17.308 14.190 18.593 0.25 8.00 78 SER A CA 1
ATOM 590 C CA B SER A 1 79 ? 17.266 14.252 18.506 0.25 7.53 78 SER A CA 1
ATOM 591 C CA C SER A 1 79 ? 17.326 14.172 18.573 0.50 8.75 78 SER A CA 1
ATOM 592 C C . SER A 1 79 ? 16.761 15.404 19.319 1.00 7.48 78 SER A C 1
ATOM 593 O O . SER A 1 79 ? 15.594 15.692 19.277 1.00 7.46 78 SER A O 1
ATOM 600 N N . GLY A 1 80 ? 17.662 16.115 20.017 1.00 8.89 79 GLY A N 1
ATOM 601 C CA . GLY A 1 80 ? 17.252 17.233 20.787 1.00 9.68 79 GLY A CA 1
ATOM 602 C C . GLY A 1 80 ? 16.172 16.897 21.808 1.00 8.40 79 GLY A C 1
ATOM 603 O O . GLY A 1 80 ? 15.162 17.576 21.968 1.00 9.66 79 GLY A O 1
ATOM 604 N N . LEU A 1 81 ? 16.351 15.789 22.518 1.00 7.27 80 LEU A N 1
ATOM 605 C CA . LEU A 1 81 ? 15.279 15.237 23.347 1.00 6.55 80 LEU A CA 1
ATOM 606 C C . LEU A 1 81 ? 14.753 16.267 24.313 1.00 7.19 80 LEU A C 1
ATOM 607 O O . LEU A 1 81 ? 15.480 16.971 25.045 1.00 8.28 80 LEU A O 1
ATOM 612 N N . GLN A 1 82 ? 13.461 16.276 24.417 1.00 7.87 81 GLN A N 1
ATOM 613 C CA . GLN A 1 82 ? 12.689 17.136 25.318 1.00 8.20 81 GLN A CA 1
ATOM 614 C C . GLN A 1 82 ? 11.887 16.265 26.238 1.00 7.54 81 GLN A C 1
ATOM 615 O O . GLN A 1 82 ? 11.578 15.089 25.961 1.00 7.70 81 GLN A O 1
ATOM 621 N N . ALA A 1 83 ? 11.466 16.827 27.371 1.00 8.23 82 ALA A N 1
ATOM 622 C CA . ALA A 1 83 ? 10.653 16.074 28.314 1.00 9.40 82 ALA A CA 1
ATOM 623 C C . ALA A 1 83 ? 9.391 15.475 27.674 1.00 8.40 82 ALA A C 1
ATOM 624 O O . ALA A 1 83 ? 9.005 14.353 28.009 1.00 9.45 82 ALA A O 1
ATOM 626 N N . GLU A 1 84 ? 8.800 16.165 26.740 1.00 8.21 83 GLU A N 1
ATOM 627 C CA . GLU A 1 84 ? 7.582 15.718 26.066 1.00 8.43 83 GLU A CA 1
ATOM 628 C C . GLU A 1 84 ? 7.809 14.512 25.174 1.00 6.85 83 GLU A C 1
ATOM 629 O O . GLU A 1 84 ? 6.876 13.896 24.693 1.00 8.64 83 GLU A O 1
ATOM 632 N N . ASP A 1 85 ? 9.078 14.168 24.918 1.00 6.32 84 ASP A N 1
ATOM 633 C CA . ASP A 1 85 ? 9.386 13.002 24.106 1.00 5.89 84 ASP A CA 1
ATOM 634 C C . ASP A 1 85 ? 9.293 11.705 24.871 1.00 5.88 84 ASP A C 1
ATOM 635 O O . ASP A 1 85 ? 9.330 10.636 24.278 1.00 7.05 84 ASP A O 1
ATOM 640 N N . GLU A 1 86 ? 9.167 11.747 26.206 1.00 6.10 85 GLU A N 1
ATOM 641 C CA . GLU A 1 86 ? 8.926 10.534 26.988 1.00 6.04 85 GLU A CA 1
ATOM 642 C C . GLU A 1 86 ? 7.530 10.059 26.636 1.00 6.11 85 GLU A C 1
ATOM 643 O O . GLU A 1 86 ? 6.549 10.721 26.837 1.00 7.76 85 GLU A O 1
ATOM 649 N N . ALA A 1 87 ? 7.503 8.847 26.065 1.00 5.92 86 ALA A N 1
ATOM 650 C CA . ALA A 1 87 ? 6.319 8.331 25.420 1.00 5.74 86 ALA A CA 1
ATOM 651 C C . ALA A 1 87 ? 6.619 6.910 24.966 1.00 5.39 86 ALA A C 1
ATOM 652 O O . ALA A 1 87 ? 7.773 6.478 24.984 1.00 5.94 86 ALA A O 1
ATOM 654 N N . ASP A 1 88 ? 5.579 6.217 24.517 1.00 5.36 87 ASP A N 1
ATOM 655 C CA . ASP A 1 88 ? 5.730 4.935 23.833 1.00 5.52 87 ASP A CA 1
ATOM 656 C C . ASP A 1 88 ? 5.826 5.221 22.319 1.00 5.38 87 ASP A C 1
ATOM 657 O O . ASP A 1 88 ? 5.116 6.055 21.776 1.00 7.33 87 ASP A O 1
ATOM 662 N N . TYR A 1 89 ? 6.702 4.464 21.655 1.00 4.90 88 TYR A N 1
ATOM 663 C CA . TYR A 1 89 ? 6.921 4.594 20.212 1.00 4.32 88 TYR A CA 1
ATOM 664 C C . TYR A 1 89 ? 6.702 3.239 19.594 1.00 4.38 88 TYR A C 1
ATOM 665 O O . TYR A 1 89 ? 7.368 2.261 19.945 1.00 5.43 88 TYR A O 1
ATOM 674 N N . TYR A 1 90 ? 5.821 3.180 18.615 1.00 4.39 89 TYR A N 1
ATOM 675 C CA . TYR A 1 90 ? 5.468 1.950 17.918 1.00 4.73 89 TYR A CA 1
ATOM 676 C C . TYR A 1 90 ? 5.938 2.058 16.465 1.00 4.07 89 TYR A C 1
ATOM 677 O O . TYR A 1 90 ? 5.891 3.140 15.868 1.00 5.10 89 TYR A O 1
ATOM 686 N N . CYS A 1 91 ? 6.348 0.945 15.887 1.00 4.35 90 CYS A N 1
ATOM 687 C CA . CYS A 1 91 ? 6.560 0.848 14.459 1.00 4.32 90 CYS A CA 1
ATOM 688 C C . CYS A 1 91 ? 5.468 -0.020 13.799 1.00 4.09 90 CYS A C 1
ATOM 689 O O . CYS A 1 91 ? 4.817 -0.834 14.449 1.00 4.68 90 CYS A O 1
ATOM 692 N N . SER A 1 92 ? 5.334 0.150 12.502 1.00 3.81 91 SER A N 1
ATOM 693 C CA . SER A 1 92 ? 4.550 -0.756 11.666 1.00 3.98 91 SER A CA 1
ATOM 694 C C . SER A 1 92 ? 5.213 -0.917 10.336 1.00 3.58 91 SER A C 1
ATOM 695 O O . SER A 1 92 ? 6.015 -0.087 9.911 1.00 3.97 91 SER A O 1
ATOM 698 N N . SER A 1 93 ? 4.842 -2.004 9.643 1.00 3.94 92 SER A N 1
ATOM 699 C CA . SER A 1 93 ? 5.258 -2.214 8.282 1.00 3.88 92 SER A CA 1
ATOM 700 C C . SER A 1 93 ? 4.128 -2.812 7.463 1.00 3.76 92 SER A C 1
ATOM 701 O O . SER A 1 93 ? 3.382 -3.671 7.944 1.00 4.30 92 SER A O 1
ATOM 704 N N . TYR A 1 94 ? 4.102 -2.467 6.184 1.00 3.93 93 TYR A N 1
ATOM 705 C CA . TYR A 1 94 ? 3.340 -3.274 5.224 1.00 4.38 93 TYR A CA 1
ATOM 706 C C . TYR A 1 94 ? 3.877 -4.705 5.227 1.00 4.14 93 TYR A C 1
ATOM 707 O O . TYR A 1 94 ? 5.058 -4.928 5.442 1.00 4.61 93 TYR A O 1
ATOM 716 N N . GLU A 1 95 ? 2.981 -5.643 4.927 1.00 4.33 94 GLU A N 1
ATOM 717 C CA . GLU A 1 95 ? 3.357 -7.048 4.856 1.00 5.25 94 GLU A CA 1
ATOM 718 C C . GLU A 1 95 ? 2.620 -7.772 3.760 1.00 5.49 94 GLU A C 1
ATOM 719 O O . GLU A 1 95 ? 2.387 -8.990 3.867 1.00 9.79 94 GLU A O 1
ATOM 725 N N . GLY A 1 96 ? 2.272 -7.097 2.686 1.00 5.27 95 GLY A N 1
ATOM 726 C CA . GLY A 1 96 ? 1.585 -7.679 1.565 1.00 6.29 95 GLY A CA 1
ATOM 727 C C . GLY A 1 96 ? 0.077 -7.559 1.694 1.00 5.51 95 GLY A C 1
ATOM 728 O O . GLY A 1 96 ? -0.458 -7.113 2.700 1.00 5.71 95 GLY A O 1
ATOM 729 N N . SER A 1 97 ? -0.640 -7.925 0.616 1.00 6.50 96 SER A N 1
ATOM 730 C CA . SER A 1 97 ? -2.093 -7.821 0.567 1.00 6.06 96 SER A CA 1
ATOM 731 C C . SER A 1 97 ? -2.473 -6.382 0.944 1.00 5.54 96 SER A C 1
ATOM 732 O O . SER A 1 97 ? -1.912 -5.436 0.419 1.00 6.15 96 SER A O 1
ATOM 735 N N . ASP A 1 98 ? -3.420 -6.209 1.860 1.00 5.45 97 ASP A N 1
ATOM 736 C CA . ASP A 1 98 ? -3.759 -4.960 2.472 1.00 5.68 97 ASP A CA 1
ATOM 737 C C . ASP A 1 98 ? -3.392 -4.932 3.943 1.00 5.30 97 ASP A C 1
ATOM 738 O O . ASP A 1 98 ? -4.008 -4.216 4.743 1.00 7.29 97 ASP A O 1
ATOM 743 N N . ASN A 1 99 ? -2.361 -5.712 4.307 1.00 5.16 98 ASN A N 1
ATOM 744 C CA . ASN A 1 99 ? -1.995 -5.937 5.695 1.00 5.48 98 ASN A CA 1
ATOM 745 C C . ASN A 1 99 ? -0.801 -5.128 6.153 1.00 4.77 98 ASN A C 1
ATOM 746 O O . ASN A 1 99 ? 0.197 -5.001 5.442 1.00 5.44 98 ASN A O 1
ATOM 751 N N . PHE A 1 100 ? -0.900 -4.700 7.380 1.00 6.06 99 PHE A N 1
ATOM 752 C CA . PHE A 1 100 ? 0.174 -4.029 8.099 1.00 6.44 99 PHE A CA 1
ATOM 753 C C . PHE A 1 100 ? 0.337 -4.741 9.428 1.00 7.31 99 PHE A C 1
ATOM 754 O O . PHE A 1 100 ? -0.615 -5.187 10.057 1.00 13.37 99 PHE A O 1
ATOM 762 N N . VAL A 1 101 ? 1.588 -4.882 9.861 1.00 5.41 100 VAL A N 1
ATOM 763 C CA . VAL A 1 101 ? 1.930 -5.478 11.146 1.00 5.77 100 VAL A CA 1
ATOM 764 C C . VAL A 1 101 ? 2.627 -4.424 11.992 1.00 4.78 100 VAL A C 1
ATOM 765 O O . VAL A 1 101 ? 3.422 -3.646 11.489 1.00 5.13 100 VAL A O 1
ATOM 769 N N . PHE A 1 102 ? 2.352 -4.461 13.289 1.00 5.03 101 PHE A N 1
ATOM 770 C CA . PHE A 1 102 ? 2.909 -3.511 14.239 1.00 4.73 101 PHE A CA 1
ATOM 771 C C . PHE A 1 102 ? 3.898 -4.199 15.174 1.00 4.71 101 PHE A C 1
ATOM 772 O O . PHE A 1 102 ? 3.874 -5.412 15.403 1.00 5.33 101 PHE A O 1
ATOM 780 N N . GLY A 1 103 ? 4.763 -3.358 15.756 1.00 5.20 102 GLY A N 1
ATOM 781 C CA . GLY A 1 103 ? 5.565 -3.722 16.896 1.00 5.99 102 GLY A CA 1
ATOM 782 C C . GLY A 1 103 ? 4.828 -3.556 18.194 1.00 5.32 102 GLY A C 1
ATOM 783 O O . GLY A 1 103 ? 3.745 -3.016 18.300 1.00 6.11 102 GLY A O 1
ATOM 784 N N . THR A 1 104 ? 5.529 -4.009 19.274 1.00 6.54 103 THR A N 1
ATOM 785 C CA . THR A 1 104 ? 4.977 -3.976 20.629 1.00 7.21 103 THR A CA 1
ATOM 786 C C . THR A 1 104 ? 5.244 -2.704 21.379 1.00 7.21 103 THR A C 1
ATOM 787 O O . THR A 1 104 ? 4.747 -2.559 22.510 1.00 8.99 103 THR A O 1
ATOM 791 N N . GLY A 1 105 ? 6.027 -1.802 20.820 1.00 6.22 104 GLY A N 1
ATOM 792 C CA . GLY A 1 105 ? 6.250 -0.484 21.416 1.00 6.47 104 GLY A CA 1
ATOM 793 C C . GLY A 1 105 ? 7.490 -0.445 22.299 1.00 6.15 104 GLY A C 1
ATOM 794 O O . GLY A 1 105 ? 7.719 -1.342 23.113 1.00 7.30 104 GLY A O 1
ATOM 795 N N . THR A 1 106 ? 8.204 0.662 22.203 1.00 5.69 105 THR A N 1
ATOM 796 C CA . THR A 1 106 ? 9.307 0.957 23.094 1.00 5.40 105 THR A CA 1
ATOM 797 C C . THR A 1 106 ? 8.988 2.174 23.913 1.00 5.33 105 THR A C 1
ATOM 798 O O . THR A 1 106 ? 8.616 3.227 23.369 1.00 5.89 105 THR A O 1
ATOM 802 N N . LYS A 1 107 ? 9.147 2.070 25.233 1.00 5.52 106 LYS A N 1
ATOM 803 C CA . LYS A 1 107 ? 8.986 3.210 26.112 1.00 5.64 106 LYS A CA 1
ATOM 804 C C . LYS A 1 107 ? 10.301 3.944 26.181 1.00 5.90 106 LYS A C 1
ATOM 805 O O . LYS A 1 107 ? 11.314 3.413 26.631 1.00 7.06 106 LYS A O 1
ATOM 811 N N . VAL A 1 108 ? 10.290 5.209 25.757 1.00 5.42 107 VAL A N 1
ATOM 812 C CA . VAL A 1 108 ? 11.459 6.095 25.851 1.00 5.84 107 VAL A CA 1
ATOM 813 C C . VAL A 1 108 ? 11.355 6.968 27.067 1.00 6.31 107 VAL A C 1
ATOM 814 O O . VAL A 1 108 ? 10.339 7.610 27.261 1.00 7.33 107 VAL A O 1
ATOM 818 N N . THR A 1 109 ? 12.421 6.979 27.852 1.00 6.58 108 THR A N 1
ATOM 819 C CA . THR A 1 109 ? 12.570 7.906 28.950 1.00 7.82 108 THR A CA 1
ATOM 820 C C . THR A 1 109 ? 13.626 8.917 28.605 1.00 6.20 108 THR A C 1
ATOM 821 O O . THR A 1 109 ? 14.567 8.651 27.834 1.00 7.16 108 THR A O 1
ATOM 825 N N . VAL A 1 110 ? 13.479 10.113 29.161 1.00 6.70 109 VAL A N 1
ATOM 826 C CA . VAL A 1 110 ? 14.348 11.258 28.877 1.00 6.65 109 VAL A CA 1
ATOM 827 C C . VAL A 1 110 ? 14.909 11.729 30.183 1.00 7.47 109 VAL A C 1
ATOM 828 O O . VAL A 1 110 ? 14.168 12.197 31.046 1.00 9.09 109 VAL A O 1
ATOM 832 N N . LEU A 1 111 ? 16.221 11.618 30.340 1.00 7.78 110 LEU A N 1
ATOM 833 C CA . LEU A 1 111 ? 16.888 11.755 31.615 1.00 8.97 110 LEU A CA 1
ATOM 834 C C . LEU A 1 111 ? 17.579 13.124 31.812 1.00 8.92 110 LEU A C 1
ATOM 835 O O . LEU A 1 111 ? 17.969 13.709 30.826 1.00 9.98 110 LEU A O 1
ATOM 841 N N . SER B 1 3 ? 37.357 17.727 18.878 1.00 55.88 2 SER B N 1
ATOM 842 C CA . SER B 1 3 ? 35.916 17.301 18.791 1.00 36.82 2 SER B CA 1
ATOM 843 C C . SER B 1 3 ? 35.570 15.820 18.682 1.00 26.46 2 SER B C 1
ATOM 844 O O . SER B 1 3 ? 36.488 14.873 18.406 1.00 28.62 2 SER B O 1
ATOM 847 N N . ALA B 1 4 ? 34.264 15.566 19.026 1.00 17.60 3 ALA B N 1
ATOM 848 C CA . ALA B 1 4 ? 33.810 14.243 19.083 1.00 9.67 3 ALA B CA 1
ATOM 849 C C . ALA B 1 4 ? 32.346 14.069 18.692 1.00 8.75 3 ALA B C 1
ATOM 850 O O . ALA B 1 4 ? 31.499 14.910 19.005 1.00 12.26 3 ALA B O 1
ATOM 852 N N . LEU B 1 5 ? 32.035 12.948 18.043 1.00 6.47 4 LEU B N 1
ATOM 853 C CA . LEU B 1 5 ? 30.650 12.556 17.840 1.00 5.98 4 LEU B CA 1
ATOM 854 C C . LEU B 1 5 ? 30.070 12.121 19.199 1.00 6.01 4 LEU B C 1
ATOM 855 O O . LEU B 1 5 ? 30.763 11.589 20.055 1.00 8.38 4 LEU B O 1
ATOM 860 N N . THR B 1 6 ? 28.766 12.352 19.353 1.00 5.85 5 THR B N 1
ATOM 861 C CA . THR B 1 6 ? 28.118 12.069 20.613 1.00 5.83 5 THR B CA 1
ATOM 862 C C . THR B 1 6 ? 27.588 10.666 20.661 1.00 5.98 5 THR B C 1
ATOM 863 O O . THR B 1 6 ? 26.768 10.286 19.796 1.00 6.84 5 THR B O 1
ATOM 867 N N . GLN B 1 7 ? 27.980 9.904 21.653 1.00 5.97 6 GLN B N 1
ATOM 868 C CA . GLN B 1 7 ? 27.505 8.552 21.893 1.00 6.23 6 GLN B CA 1
ATOM 869 C C . GLN B 1 7 ? 27.086 8.440 23.315 1.00 7.10 6 GLN B C 1
ATOM 870 O O . GLN B 1 7 ? 27.770 8.960 24.226 1.00 7.61 6 GLN B O 1
ATOM 876 N N . PRO B 1 8 ? 26.020 7.694 23.610 1.00 7.23 7 PRO B N 1
ATOM 877 C CA . PRO B 1 8 ? 25.681 7.455 25.036 1.00 8.18 7 PRO B CA 1
ATOM 878 C C . PRO B 1 8 ? 26.764 6.642 25.689 1.00 6.74 7 PRO B C 1
ATOM 879 O O . PRO B 1 8 ? 27.366 5.769 25.066 1.00 7.32 7 PRO B O 1
ATOM 883 N N . PRO B 1 9 ? 27.014 6.830 26.982 1.00 7.64 8 PRO B N 1
ATOM 884 C CA A PRO B 1 9 ? 28.016 6.036 27.698 0.50 8.51 8 PRO B CA 1
ATOM 885 C CA B PRO B 1 9 ? 28.088 6.040 27.573 0.50 6.79 8 PRO B CA 1
ATOM 886 C C . PRO B 1 9 ? 27.798 4.561 27.675 1.00 6.88 8 PRO B C 1
ATOM 887 O O . PRO B 1 9 ? 28.736 3.785 27.692 1.00 7.31 8 PRO B O 1
ATOM 894 N N . SER B 1 10 ? 26.508 4.189 27.798 1.00 6.90 9 SER B N 1
ATOM 895 C CA A SER B 1 10 ? 26.082 2.823 28.075 0.50 7.10 9 SER B CA 1
ATOM 896 C CA B SER B 1 10 ? 26.173 2.784 27.969 0.50 7.32 9 SER B CA 1
ATOM 897 C C . SER B 1 10 ? 24.901 2.429 27.227 1.00 6.89 9 SER B C 1
ATOM 898 O O . SER B 1 10 ? 24.063 3.270 26.900 1.00 8.75 9 SER B O 1
ATOM 903 N N . ALA B 1 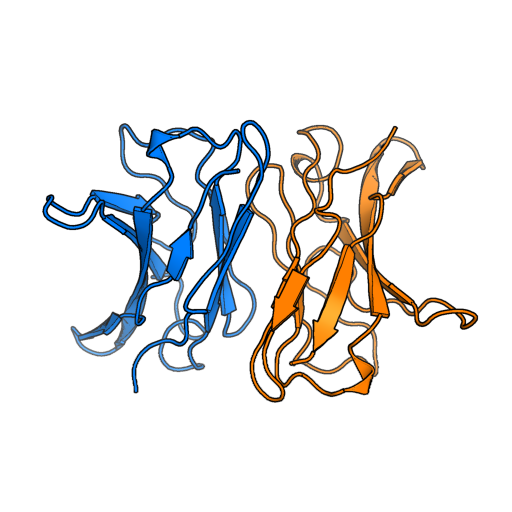11 ? 24.777 1.143 26.952 1.00 7.04 10 ALA B N 1
ATOM 904 C CA . ALA B 1 11 ? 23.574 0.553 26.351 1.00 7.62 10 ALA B CA 1
ATOM 905 C C . ALA B 1 11 ? 23.521 -0.905 26.762 1.00 7.06 10 ALA B C 1
ATOM 906 O O . ALA B 1 11 ? 24.538 -1.465 27.157 1.00 7.86 10 ALA B O 1
ATOM 908 N N . SER B 1 12 ? 22.352 -1.501 26.676 1.00 7.54 11 SER B N 1
ATOM 909 C CA . SER B 1 12 ? 22.206 -2.904 27.079 1.00 7.72 11 SER B CA 1
ATOM 910 C C . SER B 1 12 ? 21.112 -3.568 26.308 1.00 8.26 11 SER B C 1
ATOM 911 O O . SER B 1 12 ? 20.155 -2.914 25.819 1.00 9.79 11 SER B O 1
ATOM 914 N N . GLY B 1 13 ? 21.236 -4.882 26.192 1.00 7.44 12 GLY B N 1
ATOM 915 C CA . GLY B 1 13 ? 20.174 -5.693 25.626 1.00 8.58 12 GLY B CA 1
ATOM 916 C C . GLY B 1 13 ? 20.328 -7.093 26.186 1.00 7.41 12 GLY B C 1
ATOM 917 O O . GLY B 1 13 ? 21.355 -7.442 26.734 1.00 8.19 12 GLY B O 1
ATOM 918 N N . SER B 1 14 ? 19.315 -7.916 26.028 1.00 9.15 13 SER B N 1
ATOM 919 C CA A SER B 1 14 ? 19.187 -9.263 26.474 0.50 9.43 13 SER B CA 1
ATOM 920 C CA B SER B 1 14 ? 19.464 -9.288 26.598 0.50 8.82 13 SER B CA 1
ATOM 921 C C . SER B 1 14 ? 19.966 -10.236 25.559 1.00 7.57 13 SER B C 1
ATOM 922 O O . SER B 1 14 ? 19.829 -10.074 24.352 1.00 7.91 13 SER B O 1
ATOM 927 N N . LEU B 1 15 ? 20.538 -11.313 26.099 1.00 8.31 14 LEU B N 1
ATOM 928 C CA A LEU B 1 15 ? 21.068 -12.410 25.247 0.50 7.72 14 LEU B CA 1
ATOM 929 C CA B LEU B 1 15 ? 21.107 -12.353 25.315 0.50 8.88 14 LEU B CA 1
ATOM 930 C C . LEU B 1 15 ? 20.013 -12.819 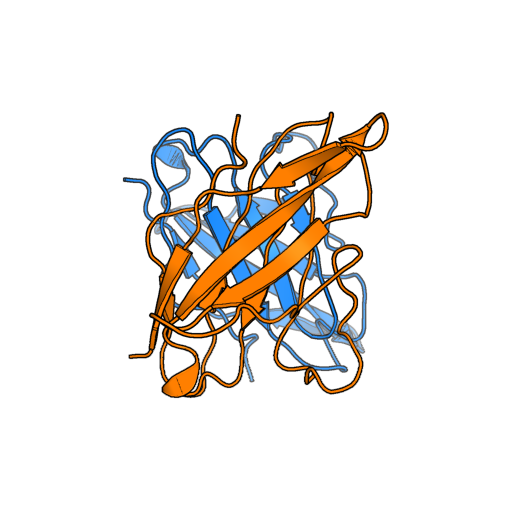24.264 1.00 8.02 14 LEU B C 1
ATOM 931 O O . LEU B 1 15 ? 18.829 -13.003 24.586 1.00 8.28 14 LEU B O 1
ATOM 940 N N . GLY B 1 16 ? 20.442 -12.975 23.019 1.00 8.89 15 GLY B N 1
ATOM 941 C CA . GLY B 1 16 ? 19.604 -13.372 21.924 1.00 10.26 15 GLY B CA 1
ATOM 942 C C . GLY B 1 16 ? 18.760 -12.257 21.299 1.00 8.81 15 GLY B C 1
ATOM 943 O O . GLY B 1 16 ? 18.171 -12.486 20.224 1.00 11.31 15 GLY B O 1
ATOM 944 N N . GLN B 1 17 ? 18.703 -11.118 21.937 1.00 8.25 16 GLN B N 1
ATOM 945 C CA A GLN B 1 17 ? 17.892 -9.960 21.537 0.50 9.40 16 GLN B CA 1
ATOM 946 C CA B GLN B 1 17 ? 17.930 -10.003 21.441 0.50 9.38 16 GLN B CA 1
ATOM 947 C C . GLN B 1 17 ? 18.871 -8.983 20.878 1.00 7.46 16 GLN B C 1
ATOM 948 O O . GLN B 1 17 ? 19.849 -9.369 20.263 1.00 9.56 16 GLN B O 1
ATOM 959 N N . SER B 1 18 ? 18.609 -7.705 21.021 1.00 7.70 17 SER B N 1
ATOM 960 C CA . SER B 1 18 ? 19.385 -6.718 20.338 1.00 6.40 17 SER B CA 1
ATOM 9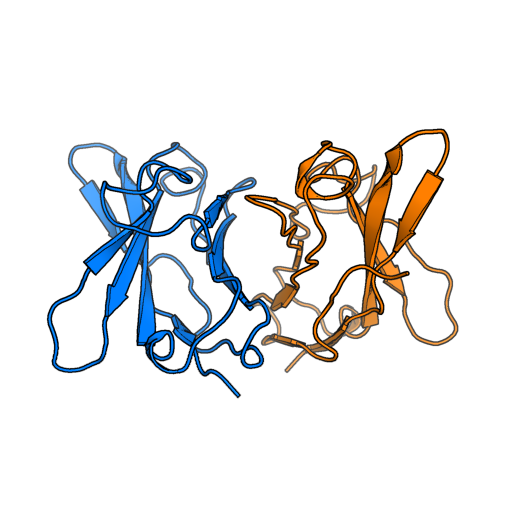61 C C . SER B 1 18 ? 19.684 -5.528 21.248 1.00 6.74 17 SER B C 1
ATOM 962 O O . SER B 1 18 ? 19.024 -5.312 22.264 1.00 7.80 17 SER B O 1
ATOM 965 N N . VAL B 1 19 ? 20.641 -4.741 20.801 1.00 6.02 18 VAL B N 1
ATOM 966 C CA . VAL B 1 19 ? 20.978 -3.465 21.402 1.00 6.01 18 VAL B CA 1
ATOM 967 C C . VAL B 1 19 ? 21.188 -2.479 20.237 1.00 5.43 18 VAL B C 1
ATOM 968 O O . VAL B 1 19 ? 21.689 -2.886 19.213 1.00 6.36 18 VAL B O 1
ATOM 972 N N . THR B 1 20 ? 20.859 -1.227 20.452 1.00 5.72 19 THR B N 1
ATOM 973 C CA . THR B 1 20 ? 21.053 -0.178 19.419 1.00 6.05 19 THR B CA 1
ATOM 974 C C . THR B 1 20 ? 21.853 0.978 20.059 1.00 7.40 19 THR B C 1
ATOM 975 O O . THR B 1 20 ? 21.539 1.388 21.184 1.00 10.04 19 THR B O 1
ATOM 979 N N . ILE B 1 21 ? 22.807 1.485 19.321 1.00 7.45 20 ILE B N 1
ATOM 980 C CA . ILE B 1 21 ? 23.729 2.492 19.767 1.00 8.63 20 ILE B CA 1
ATOM 981 C C . ILE B 1 21 ? 23.595 3.683 18.789 1.00 6.74 20 ILE B C 1
ATOM 982 O O . ILE B 1 21 ? 23.666 3.471 17.598 1.00 7.98 20 ILE B O 1
ATOM 987 N N . SER B 1 22 ? 23.464 4.899 19.321 1.00 6.33 21 SER B N 1
ATOM 988 C CA A SER B 1 22 ? 23.445 6.029 18.445 0.50 6.84 21 SER B CA 1
ATOM 989 C CA B SER B 1 22 ? 23.396 6.144 18.579 0.50 5.92 21 SER B CA 1
ATOM 990 C C . SER B 1 22 ? 24.799 6.805 18.462 1.00 5.39 21 SER B C 1
ATOM 991 O O . SER B 1 22 ? 25.613 6.711 19.355 1.00 6.26 21 SER B O 1
ATOM 996 N N . CYS B 1 23 ? 24.953 7.553 17.381 1.00 5.18 22 CYS B N 1
ATOM 997 C CA . CYS B 1 23 ? 26.179 8.318 17.100 1.00 5.47 22 CYS B CA 1
ATOM 998 C C . CYS B 1 23 ? 25.730 9.612 16.392 1.00 4.97 22 CYS B C 1
ATOM 999 O O . CYS B 1 23 ? 25.391 9.579 15.219 1.00 6.02 22 CYS B O 1
ATOM 1002 N N . THR B 1 24 ? 25.747 10.717 17.115 1.00 5.18 23 THR B N 1
ATOM 1003 C CA . THR B 1 24 ? 25.159 11.973 16.627 1.00 5.37 23 THR B CA 1
ATOM 1004 C C . THR B 1 24 ? 26.257 12.969 16.318 1.00 5.05 23 THR B C 1
ATOM 1005 O O . THR B 1 24 ? 27.103 13.268 17.168 1.00 6.08 23 THR B O 1
ATOM 1009 N N . GLY B 1 25 ? 26.222 13.478 15.117 1.00 5.25 24 GLY B N 1
ATOM 1010 C CA . GLY B 1 25 ? 27.113 14.519 14.650 1.00 6.34 24 GLY B CA 1
ATOM 1011 C C . GLY B 1 25 ? 26.325 15.688 14.119 1.00 5.49 24 GLY B C 1
ATOM 1012 O O . GLY B 1 25 ? 25.370 16.162 14.733 1.00 7.12 24 GLY B O 1
ATOM 1013 N N . THR B 1 26 ? 26.784 16.171 12.967 1.00 4.83 25 THR B N 1
ATOM 1014 C CA . THR B 1 26 ? 26.278 17.415 12.360 1.00 5.36 25 THR B CA 1
ATOM 1015 C C . THR B 1 26 ? 26.226 17.241 10.859 1.00 4.81 25 THR B C 1
ATOM 1016 O O . THR B 1 26 ? 26.665 16.240 10.282 1.00 5.50 25 THR B O 1
ATOM 1020 N N . SER B 1 27 ? 25.788 18.311 10.185 1.00 5.06 26 SER B N 1
ATOM 1021 C CA . SER B 1 27 ? 25.708 18.273 8.744 1.00 5.31 26 SER B CA 1
ATOM 1022 C C . SER B 1 27 ? 27.071 18.219 8.048 1.00 5.08 26 SER B C 1
ATOM 1023 O O . SER B 1 27 ? 27.131 17.930 6.855 1.00 6.76 26 SER B O 1
ATOM 1026 N N . SER B 1 28 ? 28.139 18.478 8.781 1.00 4.90 27 SER B N 1
ATOM 1027 C CA . SER B 1 28 ? 29.504 18.452 8.243 1.00 5.39 27 SER B CA 1
ATOM 1028 C C . SER B 1 28 ? 30.179 17.099 8.387 1.00 5.00 27 SER B C 1
ATOM 1029 O O . SER B 1 28 ? 31.315 16.944 7.940 1.00 5.63 27 SER B O 1
ATOM 1032 N N . ASP B 1 29 ? 29.500 16.116 8.995 1.00 4.97 28 ASP B N 1
ATOM 1033 C CA . ASP B 1 29 ? 30.104 14.792 9.213 1.00 5.00 28 ASP B CA 1
ATOM 1034 C C . ASP B 1 29 ? 29.026 13.758 8.989 1.00 4.50 28 ASP B C 1
ATOM 1035 O O . ASP B 1 29 ? 28.751 13.434 7.846 1.00 4.98 28 ASP B O 1
ATOM 1040 N N . VAL B 1 30 ? 28.416 13.230 10.051 1.00 4.82 29 VAL B N 1
ATOM 1041 C CA . VAL B 1 30 ? 27.468 12.156 9.930 1.00 4.90 29 VAL B CA 1
ATOM 1042 C C . VAL B 1 30 ? 26.377 12.500 8.904 1.00 5.05 29 VAL B C 1
ATOM 1043 O O . VAL B 1 30 ? 26.010 11.683 8.081 1.00 6.14 29 VAL B O 1
ATOM 1047 N N . GLY B 1 31 ? 25.827 13.708 9.011 1.00 5.11 30 GLY B N 1
ATOM 1048 C CA . GLY B 1 31 ? 24.767 14.110 8.142 1.00 5.67 30 GLY B CA 1
ATOM 1049 C C . GLY B 1 31 ? 25.178 14.509 6.756 1.00 6.46 30 GLY B C 1
ATOM 1050 O O . GLY B 1 31 ? 24.332 14.701 5.907 1.00 10.93 30 GLY B O 1
ATOM 1051 N N . GLY B 1 32 ? 26.474 14.681 6.505 1.00 5.45 31 GLY B N 1
ATOM 1052 C CA . GLY B 1 32 ? 26.968 15.167 5.240 1.00 6.03 31 GLY B CA 1
ATOM 1053 C C . GLY B 1 32 ? 27.452 14.141 4.264 1.00 5.49 31 GLY B C 1
ATOM 1054 O O . GLY B 1 32 ? 27.629 14.475 3.084 1.00 6.87 31 GLY B O 1
ATOM 1055 N N . TYR B 1 33 ? 27.707 12.930 4.716 1.00 5.18 32 TYR B N 1
ATOM 1056 C CA . TYR B 1 33 ? 28.364 11.913 3.903 1.00 5.20 32 TYR B CA 1
ATOM 1057 C C . TYR B 1 33 ? 27.771 10.550 4.267 1.00 5.37 32 TYR B C 1
ATOM 1058 O O . TYR B 1 33 ? 27.161 10.376 5.311 1.00 6.28 32 TYR B O 1
ATOM 1067 N N . ASN B 1 34 ? 28.116 9.569 3.433 1.00 5.52 33 ASN B N 1
ATOM 1068 C CA . ASN B 1 34 ? 27.838 8.169 3.681 1.00 5.28 33 ASN B CA 1
ATOM 1069 C C . ASN B 1 34 ? 29.099 7.385 4.046 1.00 4.73 33 ASN B C 1
ATOM 1070 O O . ASN B 1 34 ? 29.348 6.310 3.519 1.00 4.99 33 ASN B O 1
ATOM 1075 N N . TYR B 1 35 ? 29.821 7.917 5.005 1.00 5.63 34 TYR B N 1
ATOM 1076 C CA . TYR B 1 35 ? 31.107 7.380 5.431 1.00 5.08 34 TYR B CA 1
ATOM 1077 C C . TYR B 1 35 ? 31.157 7.281 6.946 1.00 4.90 34 TYR B C 1
ATOM 1078 O O . TYR B 1 35 ? 32.056 7.807 7.615 1.00 5.75 34 TYR B O 1
ATOM 1087 N N . VAL B 1 36 ? 30.180 6.545 7.496 1.00 4.64 35 VAL B N 1
ATOM 1088 C CA . VAL B 1 36 ? 30.131 6.222 8.913 1.00 4.40 35 VAL B CA 1
ATOM 1089 C C . VAL B 1 36 ? 30.632 4.797 9.083 1.00 4.04 35 VAL B C 1
ATOM 1090 O O . VAL B 1 36 ? 30.175 3.855 8.404 1.00 4.66 35 VAL B O 1
ATOM 1094 N N . SER B 1 37 ? 31.545 4.632 10.016 1.00 4.07 36 SER B N 1
ATOM 1095 C CA . SER B 1 37 ? 32.053 3.303 10.393 1.00 4.02 36 SER B CA 1
ATOM 1096 C C . SER B 1 37 ? 31.769 3.054 11.871 1.00 4.06 36 SER B C 1
ATOM 1097 O O . SER B 1 37 ? 31.605 3.986 12.668 1.00 4.65 36 SER B O 1
ATOM 1100 N N . TRP B 1 38 ? 31.736 1.767 12.198 1.00 4.00 37 TRP B N 1
ATOM 1101 C CA . TRP B 1 38 ? 31.585 1.317 13.572 1.00 4.25 37 TRP B CA 1
ATOM 1102 C C . TRP B 1 38 ? 32.662 0.285 13.880 1.00 4.00 37 TRP B C 1
ATOM 1103 O O . TRP B 1 38 ? 33.017 -0.531 13.029 1.00 4.32 37 TRP B O 1
ATOM 1114 N N . TYR B 1 39 ? 33.103 0.322 15.135 1.00 4.43 38 TYR B N 1
ATOM 1115 C CA . TYR B 1 39 ? 34.180 -0.522 15.628 1.00 4.60 38 TYR B CA 1
ATOM 1116 C C . TYR B 1 39 ? 33.748 -1.108 16.973 1.00 4.71 38 TYR B C 1
ATOM 1117 O O . TYR B 1 39 ? 33.108 -0.437 17.769 1.00 5.74 38 TYR B O 1
ATOM 1126 N N . GLN B 1 40 ? 34.155 -2.343 17.190 1.00 4.97 39 GLN B N 1
ATOM 1127 C CA . GLN B 1 40 ? 33.956 -3.071 18.433 1.00 5.41 39 GLN B CA 1
ATOM 1128 C C . GLN B 1 40 ? 35.281 -3.286 19.101 1.00 5.55 39 GLN B C 1
ATOM 1129 O O . GLN B 1 40 ? 36.218 -3.751 18.439 1.00 7.49 39 GLN B O 1
ATOM 1135 N N . GLN B 1 41 ? 35.397 -3.030 20.397 1.00 5.66 40 GLN B N 1
ATOM 1136 C CA . GLN B 1 41 ? 36.634 -3.278 21.101 1.00 7.05 40 GLN B CA 1
ATOM 1137 C C . GLN B 1 41 ? 36.344 -3.945 22.442 1.00 7.41 40 GLN B C 1
ATOM 1138 O O . GLN B 1 41 ? 35.746 -3.310 23.331 1.00 7.93 40 GLN B O 1
ATOM 1144 N N . HIS B 1 42 ? 36.826 -5.150 22.611 1.00 11.11 41 HIS B N 1
ATOM 1145 C CA A HIS B 1 42 ? 36.972 -5.639 24.001 0.50 13.39 41 HIS B CA 1
ATOM 1146 C CA B HIS B 1 42 ? 36.929 -5.706 24.016 0.50 14.70 41 HIS B CA 1
ATOM 1147 C C . HIS B 1 42 ? 38.103 -5.099 24.731 1.00 18.77 41 HIS B C 1
ATOM 1148 O O . HIS B 1 42 ? 39.097 -4.868 24.160 1.00 16.71 41 HIS B O 1
ATOM 1161 N N . ALA B 1 43 ? 37.912 -4.953 26.020 1.00 27.74 42 ALA B N 1
ATOM 1162 C CA . ALA B 1 43 ? 38.971 -4.432 26.865 1.00 29.79 42 ALA B CA 1
ATOM 1163 C C . ALA B 1 43 ? 40.333 -5.116 26.670 1.00 18.97 42 ALA B C 1
ATOM 1164 O O . ALA B 1 43 ? 40.374 -6.378 26.728 1.00 23.69 42 ALA B O 1
ATOM 1166 N N . GLY B 1 44 ? 41.350 -4.315 26.405 1.00 24.88 43 GLY B N 1
ATOM 1167 C CA . GLY B 1 44 ? 42.686 -4.809 26.217 1.00 23.24 43 GLY B CA 1
ATOM 1168 C C . GLY B 1 44 ? 42.938 -5.481 24.896 1.00 17.31 43 GLY B C 1
ATOM 1169 O O . GLY B 1 44 ? 44.036 -5.992 24.730 1.00 21.77 43 GLY B O 1
ATOM 1170 N N . LYS B 1 45 ? 41.930 -5.546 24.014 1.00 16.68 44 LYS B N 1
ATOM 1171 C CA . LYS B 1 45 ? 42.086 -6.230 22.772 1.00 14.04 44 LYS B CA 1
ATOM 1172 C C . LYS B 1 45 ? 42.144 -5.243 21.604 1.00 12.03 44 LYS B C 1
ATOM 1173 O O . LYS B 1 45 ? 41.934 -4.020 21.754 1.00 12.60 44 LYS B O 1
ATOM 1177 N N . ALA B 1 46 ? 42.418 -5.758 20.423 1.00 10.94 45 ALA B N 1
ATOM 1178 C CA . ALA B 1 46 ? 42.426 -4.927 19.243 1.00 8.99 45 ALA B CA 1
ATOM 1179 C C . ALA B 1 46 ? 40.983 -4.569 18.848 1.00 7.95 45 ALA B C 1
ATOM 1180 O O . ALA B 1 46 ? 40.113 -5.470 18.851 1.00 9.87 45 ALA B O 1
ATOM 1182 N N . PRO B 1 47 ? 40.747 -3.357 18.414 1.00 8.02 46 PRO B N 1
ATOM 1183 C CA . PRO B 1 47 ? 39.471 -3.000 17.785 1.00 8.55 46 PRO B CA 1
ATOM 1184 C C . PRO B 1 47 ? 39.244 -3.832 16.557 1.00 6.47 46 PRO B C 1
ATOM 1185 O O . PRO B 1 47 ? 40.189 -4.268 15.889 1.00 7.38 46 PRO B O 1
ATOM 1189 N N . LYS B 1 48 ? 37.969 -3.980 16.195 1.00 6.41 47 LYS B N 1
ATOM 1190 C CA . LYS B 1 48 ? 37.549 -4.622 14.999 1.00 6.51 47 LYS B CA 1
ATOM 1191 C C . LYS B 1 48 ? 36.539 -3.763 14.279 1.00 5.58 47 LYS B C 1
ATOM 1192 O O . LYS B 1 48 ? 35.586 -3.265 14.884 1.00 6.48 47 LYS B O 1
ATOM 1197 N N . VAL B 1 49 ? 36.689 -3.615 12.976 1.00 5.33 48 VAL B N 1
ATOM 1198 C CA . VAL B 1 49 ? 35.669 -2.924 12.147 1.00 5.24 48 VAL B CA 1
ATOM 1199 C C . VAL B 1 49 ? 34.483 -3.789 11.975 1.00 4.84 48 VAL B C 1
ATOM 1200 O O . VAL B 1 49 ? 34.598 -4.952 11.527 1.00 6.69 48 VAL B O 1
ATOM 1204 N N . ILE B 1 50 ? 33.316 -3.268 12.273 1.00 4.49 49 ILE B N 1
ATOM 1205 C CA A ILE B 1 50 ? 31.975 -3.948 12.167 0.50 4.82 49 ILE B CA 1
ATOM 1206 C CA B ILE B 1 50 ? 32.100 -4.072 12.041 0.50 4.78 49 ILE B CA 1
ATOM 1207 C C . ILE B 1 50 ? 31.175 -3.443 10.967 1.00 4.45 49 ILE B C 1
ATOM 1208 O O . ILE B 1 50 ? 30.441 -4.184 10.355 1.00 5.09 49 ILE B O 1
ATOM 1217 N N . ILE B 1 51 ? 31.239 -2.100 10.731 1.00 4.14 50 ILE B N 1
ATOM 1218 C CA . ILE B 1 51 ? 30.475 -1.474 9.685 1.00 4.31 50 ILE B CA 1
ATOM 1219 C C . ILE B 1 51 ? 31.349 -0.415 9.046 1.00 4.05 50 ILE B C 1
ATOM 1220 O O . ILE B 1 51 ? 32.101 0.286 9.761 1.00 4.31 50 ILE B O 1
ATOM 1225 N N . TYR B 1 52 ? 31.203 -0.224 7.741 1.00 4.02 51 TYR B N 1
ATOM 1226 C CA . TYR B 1 52 ? 31.749 0.962 7.078 1.00 4.30 51 TYR B CA 1
ATOM 1227 C C . TYR B 1 52 ? 30.705 1.438 6.050 1.00 3.94 51 TYR B C 1
ATOM 1228 O O . TYR B 1 52 ? 29.775 0.743 5.698 1.00 4.08 51 TYR B O 1
ATOM 1237 N N . GLU B 1 53 ? 30.889 2.692 5.590 1.00 3.81 52 GLU B N 1
ATOM 1238 C CA A GLU B 1 53 ? 29.967 3.267 4.622 0.50 4.25 52 GLU B CA 1
ATOM 1239 C CA B GLU B 1 53 ? 29.988 3.273 4.622 0.50 4.45 52 GLU B CA 1
ATOM 1240 C C . GLU B 1 53 ? 28.516 3.093 5.059 1.00 4.10 52 GLU B C 1
ATOM 1241 O O . GLU B 1 53 ? 27.644 2.772 4.271 1.00 4.84 52 GLU B O 1
ATOM 1252 N N . VAL B 1 54 ? 28.280 3.399 6.351 1.00 3.95 53 VAL B N 1
ATOM 1253 C CA . VAL B 1 54 ? 26.958 3.442 6.984 1.00 4.19 53 VAL B CA 1
ATOM 1254 C C . VAL B 1 54 ? 26.381 2.075 7.297 1.00 3.98 53 VAL B C 1
ATOM 1255 O O . VAL B 1 54 ? 25.920 1.833 8.405 1.00 4.20 53 VAL B O 1
ATOM 1259 N N . ASN B 1 55 ? 26.380 1.193 6.299 1.00 4.33 54 ASN B N 1
ATOM 1260 C CA . ASN B 1 55 ? 25.651 -0.062 6.392 1.00 4.77 54 ASN B CA 1
ATOM 1261 C C . ASN B 1 55 ? 26.357 -1.263 5.833 1.00 4.24 54 ASN B C 1
ATOM 1262 O O . ASN B 1 55 ? 25.718 -2.335 5.757 1.00 5.45 54 ASN B O 1
ATOM 1267 N N . LYS B 1 56 ? 27.604 -1.156 5.448 1.00 4.39 55 LYS B N 1
ATOM 1268 C CA . LYS B 1 56 ? 28.338 -2.270 4.847 1.00 4.63 55 LYS B CA 1
ATOM 1269 C C . LYS B 1 56 ? 29.112 -3.031 5.915 1.00 4.38 55 LYS B C 1
ATOM 1270 O O . LYS B 1 56 ? 29.766 -2.468 6.757 1.00 5.65 55 LYS B O 1
ATOM 1276 N N . ARG B 1 57 ? 29.059 -4.351 5.818 1.00 4.80 56 ARG B N 1
ATOM 1277 C CA . ARG B 1 57 ? 29.804 -5.226 6.746 1.00 5.10 56 ARG B CA 1
ATOM 1278 C C . ARG B 1 57 ? 31.014 -5.773 6.036 1.00 5.24 56 ARG B C 1
ATOM 1279 O O . ARG B 1 57 ? 30.898 -6.362 4.970 1.00 6.75 56 ARG B O 1
ATOM 1287 N N . PRO B 1 58 ? 32.218 -5.596 6.608 1.00 4.92 57 PRO B N 1
ATOM 1288 C CA . PRO B 1 58 ? 33.414 -6.247 6.013 1.00 5.57 57 PRO B CA 1
ATOM 1289 C C . PRO B 1 58 ? 33.243 -7.719 5.884 1.00 5.55 57 PRO B C 1
ATOM 1290 O O . PRO B 1 58 ? 32.463 -8.361 6.599 1.00 6.34 57 PRO B O 1
ATOM 1294 N N . SER B 1 59 ? 34.027 -8.291 4.989 1.00 6.00 58 SER B N 1
ATOM 1295 C CA . SER B 1 59 ? 34.083 -9.754 4.904 1.00 7.11 58 SER B CA 1
ATOM 1296 C C . SER B 1 59 ? 34.311 -10.337 6.267 1.00 7.60 58 SER B C 1
ATOM 1297 O O . SER B 1 59 ? 35.193 -9.948 6.999 1.00 9.28 58 SER B O 1
ATOM 1300 N N . GLY B 1 60 ? 33.492 -11.365 6.591 1.00 9.21 59 GLY B N 1
ATOM 1301 C CA . GLY B 1 60 ? 33.545 -12.035 7.839 1.00 10.31 59 GLY B CA 1
ATOM 1302 C C . GLY B 1 60 ? 32.758 -11.464 8.985 1.00 9.59 59 GLY B C 1
ATOM 1303 O O . GLY B 1 60 ? 32.740 -12.066 10.050 1.00 14.62 59 GLY B O 1
ATOM 1304 N N . VAL B 1 61 ? 32.126 -10.321 8.812 1.00 7.15 60 VAL B N 1
ATOM 1305 C CA . VAL B 1 61 ? 31.271 -9.727 9.819 1.00 6.60 60 VAL B CA 1
ATOM 1306 C C . VAL B 1 61 ? 29.840 -10.129 9.461 1.00 5.84 60 VAL B C 1
ATOM 1307 O O . VAL B 1 61 ? 29.364 -9.854 8.353 1.00 6.39 60 VAL B O 1
ATOM 1311 N N . PRO B 1 62 ? 29.133 -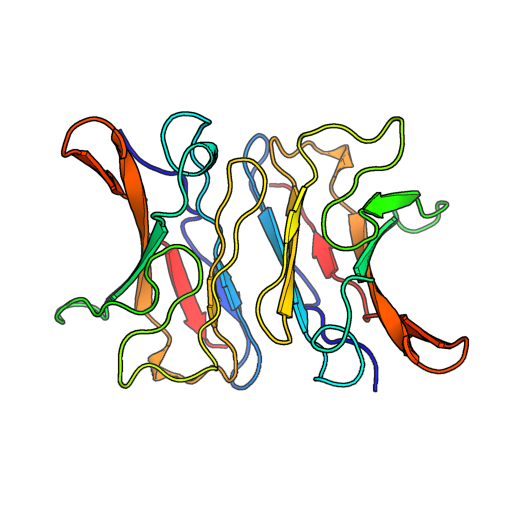10.785 10.396 1.00 5.51 61 PRO B N 1
ATOM 1312 C CA . PRO B 1 62 ? 27.842 -11.353 10.055 1.00 5.46 61 PRO B CA 1
ATOM 1313 C C . PRO B 1 62 ? 26.701 -10.342 10.070 1.00 5.05 61 PRO B C 1
ATOM 1314 O O . PRO B 1 62 ? 26.806 -9.217 10.605 1.00 6.20 61 PRO B O 1
ATOM 1318 N N . ASP B 1 63 ? 25.575 -10.777 9.535 1.00 5.74 62 ASP B N 1
ATOM 1319 C CA . ASP B 1 63 ? 24.439 -9.932 9.282 1.00 6.55 62 ASP B CA 1
ATOM 1320 C C . ASP B 1 63 ? 23.681 -9.521 10.505 1.00 6.44 62 ASP B C 1
ATOM 1321 O O . ASP B 1 63 ? 22.796 -8.639 10.402 1.00 9.09 62 ASP B O 1
ATOM 1326 N N . ARG B 1 64 ? 24.012 -10.014 11.670 1.00 6.04 63 ARG B N 1
ATOM 1327 C CA . ARG B 1 64 ? 23.453 -9.579 12.931 1.00 6.46 63 ARG B CA 1
ATOM 1328 C C . ARG B 1 64 ? 23.933 -8.174 13.307 1.00 6.67 63 ARG B C 1
ATOM 1329 O O . ARG B 1 64 ? 23.322 -7.571 14.189 1.00 7.92 63 ARG B O 1
ATOM 1337 N N . PHE B 1 65 ? 24.980 -7.676 12.679 1.00 6.16 64 PHE B N 1
ATOM 1338 C CA . PHE B 1 65 ? 25.411 -6.282 12.855 1.00 6.20 64 PHE B CA 1
ATOM 1339 C C . PHE B 1 65 ? 24.812 -5.475 11.732 1.00 6.36 64 PHE B C 1
ATOM 1340 O O . PHE B 1 65 ? 25.026 -5.795 10.577 1.00 9.00 64 PHE B O 1
ATOM 1348 N N . SER B 1 66 ? 24.049 -4.430 12.075 1.00 5.17 65 SER B N 1
ATOM 1349 C CA . SER B 1 66 ? 23.426 -3.606 11.043 1.00 5.64 65 SER B CA 1
ATOM 1350 C C . SER B 1 66 ? 23.633 -2.150 11.376 1.00 4.84 65 SER B C 1
ATOM 1351 O O . SER B 1 66 ? 23.578 -1.729 12.526 1.00 7.47 65 SER B O 1
ATOM 1354 N N . GLY B 1 67 ? 23.903 -1.352 10.356 1.00 4.79 66 GLY B N 1
ATOM 1355 C CA . GLY B 1 67 ? 24.076 0.066 10.503 1.00 5.43 66 GLY B CA 1
ATOM 1356 C C . GLY B 1 67 ? 23.127 0.824 9.618 1.00 4.96 66 GLY B C 1
ATOM 1357 O O . GLY B 1 67 ? 22.787 0.414 8.500 1.00 5.18 66 GLY B O 1
ATOM 1358 N N . SER B 1 68 ? 22.746 2.019 10.091 1.00 5.69 67 SER B N 1
ATOM 1359 C CA A SER B 1 68 ? 21.805 2.904 9.445 0.50 6.81 67 SER B CA 1
ATOM 1360 C CA B SER B 1 68 ? 21.902 2.910 9.240 0.50 6.13 67 SER B CA 1
ATOM 1361 C C . SER B 1 68 ? 22.172 4.348 9.764 1.00 5.50 67 SER B C 1
ATOM 1362 O O . SER B 1 68 ? 22.953 4.584 10.722 1.00 6.44 67 SER B O 1
ATOM 1367 N N . LYS B 1 69 ? 21.555 5.301 9.087 1.00 5.47 68 LYS B N 1
ATOM 1368 C CA . LYS B 1 69 ? 21.643 6.682 9.481 1.00 5.48 68 LYS B CA 1
ATOM 1369 C C . LYS B 1 69 ? 20.447 7.451 8.986 1.00 5.77 68 LYS B C 1
ATOM 1370 O O . LYS B 1 69 ? 19.868 7.119 7.954 1.00 7.25 68 LYS B O 1
ATOM 1376 N N . SER B 1 70 ? 20.160 8.545 9.672 1.00 5.97 69 SER B N 1
ATOM 1377 C CA . SER B 1 70 ? 19.157 9.479 9.224 1.00 6.50 69 SER B CA 1
ATOM 1378 C C . SER B 1 70 ? 19.452 10.801 9.945 1.00 6.40 69 SER B C 1
ATOM 1379 O O . SER B 1 70 ? 20.021 10.810 11.014 1.00 6.73 69 SER B O 1
ATOM 1382 N N . GLY B 1 71 ? 19.077 11.918 9.308 1.00 8.12 70 GLY B N 1
ATOM 1383 C CA . GLY B 1 71 ? 19.409 13.194 9.941 1.00 8.02 70 GLY B CA 1
ATOM 1384 C C . GLY B 1 71 ? 20.908 13.233 10.165 1.00 6.61 70 GLY B C 1
ATOM 1385 O O . GLY B 1 71 ? 21.696 12.919 9.290 1.00 8.54 70 GLY B O 1
ATOM 1386 N N . ASN B 1 72 ? 21.291 13.684 11.360 1.00 6.01 71 ASN B N 1
ATOM 1387 C CA . ASN B 1 72 ? 22.680 13.748 11.747 1.00 6.26 71 ASN B CA 1
ATOM 1388 C C . ASN B 1 72 ? 23.082 12.619 12.705 1.00 5.37 71 ASN B C 1
ATOM 1389 O O . ASN B 1 72 ? 24.110 12.744 13.368 1.00 6.25 71 ASN B O 1
ATOM 1394 N N . THR B 1 73 ? 22.319 11.533 12.732 1.00 5.26 72 THR B N 1
ATOM 1395 C CA . THR B 1 73 ? 22.584 10.440 13.662 1.00 5.03 72 THR B CA 1
ATOM 1396 C C . THR B 1 73 ? 22.688 9.112 12.931 1.00 5.05 72 THR B C 1
ATOM 1397 O O . THR B 1 73 ? 21.772 8.707 12.211 1.00 6.27 72 THR B O 1
ATOM 1401 N N . ALA B 1 74 ? 23.789 8.422 13.178 1.00 4.99 73 ALA B N 1
ATOM 1402 C CA . ALA B 1 74 ? 23.964 7.050 12.740 1.00 4.99 73 ALA B CA 1
ATOM 1403 C C . ALA B 1 74 ? 23.628 6.111 13.876 1.00 4.97 73 ALA B C 1
ATOM 1404 O O . ALA B 1 74 ? 23.763 6.477 15.047 1.00 6.15 73 ALA B O 1
ATOM 1406 N N . SER B 1 75 ? 23.284 4.879 13.542 1.00 5.14 74 SER B N 1
ATOM 1407 C CA . SER B 1 75 ? 23.070 3.906 14.578 1.00 5.67 74 SER B CA 1
ATOM 1408 C C . SER B 1 75 ? 23.579 2.550 14.140 1.00 5.04 74 SER B C 1
ATOM 1409 O O . SER B 1 75 ? 23.665 2.221 12.964 1.00 6.12 74 SER B O 1
ATOM 1412 N N . LEU B 1 76 ? 23.907 1.781 15.152 1.00 4.95 75 LEU B N 1
ATOM 1413 C CA . LEU B 1 76 ? 24.330 0.396 15.027 1.00 4.98 75 LEU B CA 1
ATOM 1414 C C . LEU B 1 76 ? 23.348 -0.433 15.850 1.00 4.59 75 LEU B C 1
ATOM 1415 O O . LEU B 1 76 ? 23.138 -0.141 17.020 1.00 5.84 75 LEU B O 1
ATOM 1420 N N . THR B 1 77 ? 22.835 -1.502 15.266 1.00 4.48 76 THR B N 1
ATOM 1421 C CA . THR B 1 77 ? 22.057 -2.488 16.004 1.00 4.82 76 THR B CA 1
ATOM 1422 C C . THR B 1 77 ? 22.808 -3.797 15.947 1.00 4.97 76 THR B C 1
ATOM 1423 O O . THR B 1 77 ? 23.229 -4.252 14.885 1.00 6.14 76 THR B O 1
ATOM 1427 N N . VAL B 1 78 ? 23.039 -4.389 17.109 1.00 5.54 77 VAL B N 1
ATOM 1428 C CA . VAL B 1 78 ? 23.660 -5.695 17.268 1.00 6.32 77 VAL B CA 1
ATOM 1429 C C . VAL B 1 78 ? 22.552 -6.627 17.699 1.00 6.16 77 VAL B C 1
ATOM 1430 O O . VAL B 1 78 ? 22.029 -6.484 18.794 1.00 6.91 77 VAL B O 1
ATOM 1434 N N . SER B 1 79 ? 22.207 -7.578 16.832 1.00 6.66 78 SER B N 1
ATOM 1435 C CA A SER B 1 79 ? 21.179 -8.581 17.099 0.50 7.75 78 SER B CA 1
ATOM 1436 C CA B SER B 1 79 ? 21.163 -8.507 17.060 0.50 6.85 78 SER B CA 1
ATOM 1437 C C . SER B 1 79 ? 21.796 -9.914 17.380 1.00 7.47 78 SER B C 1
ATOM 1438 O O . SER B 1 79 ? 23.003 -10.098 17.288 1.00 7.81 78 SER B O 1
ATOM 1443 N N . GLY B 1 80 ? 20.942 -10.859 17.788 1.00 8.55 79 GLY B N 1
ATOM 1444 C CA . GLY B 1 80 ? 21.470 -12.138 18.184 1.00 8.70 79 GLY B CA 1
ATOM 1445 C C . GLY B 1 80 ? 22.490 -12.004 19.248 1.00 8.08 79 GLY B C 1
ATOM 1446 O O . GLY B 1 80 ? 23.491 -12.693 19.226 1.00 9.06 79 GLY B O 1
ATOM 1447 N N . LEU B 1 81 ? 22.267 -11.188 20.254 1.00 8.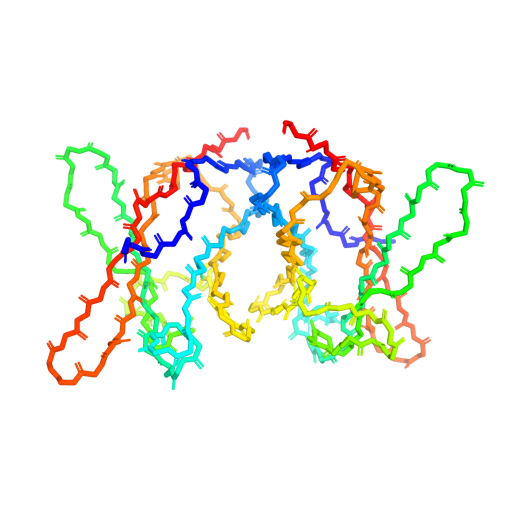19 80 LEU B N 1
ATOM 1448 C CA . LEU B 1 81 ? 23.320 -10.817 21.197 1.00 7.93 80 LEU B CA 1
ATOM 1449 C C . LEU B 1 81 ? 23.908 -12.016 21.863 1.00 7.92 80 LEU B C 1
ATOM 1450 O O . LEU B 1 81 ? 23.189 -12.887 22.357 1.00 9.25 80 LEU B O 1
ATOM 1455 N N . GLN B 1 82 ? 25.230 -12.024 21.931 1.00 8.78 81 GLN B N 1
ATOM 1456 C CA . GLN B 1 82 ? 26.065 -13.015 22.603 1.00 10.51 81 GLN B CA 1
ATOM 1457 C C . GLN B 1 82 ? 26.762 -12.375 23.792 1.00 8.36 81 GLN B C 1
ATOM 1458 O O . GLN B 1 82 ? 26.985 -11.163 23.789 1.00 8.07 81 GLN B O 1
ATOM 1464 N N . ALA B 1 83 ? 27.150 -13.162 24.784 1.00 9.01 82 ALA B N 1
ATOM 1465 C CA . ALA B 1 83 ? 27.861 -12.587 25.917 1.00 9.09 82 ALA B CA 1
ATOM 1466 C C . ALA B 1 83 ? 29.077 -11.841 25.491 1.00 9.34 82 ALA B C 1
ATOM 1467 O O . ALA B 1 83 ? 29.410 -10.777 26.093 1.00 10.49 82 ALA B O 1
ATOM 1469 N N . GLU B 1 84 ? 29.765 -12.318 24.466 1.00 10.26 83 GLU B N 1
ATOM 1470 C CA . GLU B 1 84 ? 31.001 -11.691 23.968 1.00 12.13 83 GLU B CA 1
ATOM 1471 C C . GLU B 1 84 ? 30.751 -10.395 23.197 1.00 10.79 83 GLU B C 1
ATOM 1472 O O . GLU B 1 84 ? 31.688 -9.700 22.852 1.00 14.30 83 GLU B O 1
ATOM 1475 N N . ASP B 1 85 ? 29.494 -9.986 23.028 1.00 8.69 84 ASP B N 1
ATOM 1476 C CA . ASP B 1 85 ? 29.211 -8.671 22.526 1.00 7.96 84 ASP B CA 1
ATOM 1477 C C . ASP B 1 85 ? 29.371 -7.582 23.554 1.00 7.48 84 ASP B C 1
ATOM 1478 O O . ASP B 1 85 ? 29.288 -6.403 23.196 1.00 8.14 84 ASP B O 1
ATOM 1483 N N . GLU B 1 86 ? 29.575 -7.924 24.829 1.00 7.35 85 GLU B N 1
ATOM 1484 C CA . GLU B 1 86 ? 29.892 -6.931 25.834 1.00 7.62 85 GLU B CA 1
ATOM 1485 C C . GLU B 1 86 ? 31.257 -6.356 25.481 1.00 7.76 85 GLU B C 1
ATOM 1486 O O . GLU B 1 86 ? 32.270 -7.109 25.390 1.00 9.34 85 GLU B O 1
ATOM 1488 N N . ALA B 1 87 ? 31.288 -5.087 25.176 1.00 6.74 86 ALA B N 1
ATOM 1489 C CA . ALA B 1 87 ? 32.428 -4.424 24.544 1.00 6.06 86 ALA B CA 1
ATOM 1490 C C . ALA B 1 87 ? 32.123 -2.951 24.473 1.00 5.73 86 ALA B C 1
ATOM 1491 O O . ALA B 1 87 ? 30.981 -2.524 24.675 1.00 6.24 86 ALA B O 1
ATOM 1493 N N . ASP B 1 88 ? 33.127 -2.185 24.099 1.00 5.83 87 ASP B N 1
ATOM 1494 C CA . ASP B 1 88 ? 32.937 -0.780 23.743 1.00 6.16 87 ASP B CA 1
ATOM 1495 C C . ASP B 1 88 ? 32.777 -0.697 22.222 1.00 6.04 87 ASP B C 1
ATOM 1496 O O . ASP B 1 88 ? 33.459 -1.335 21.457 1.00 8.35 87 ASP B O 1
ATOM 1501 N N . TYR B 1 89 ? 31.829 0.149 21.810 1.00 5.41 88 TYR B N 1
ATOM 1502 C CA . TYR B 1 89 ? 31.521 0.363 20.415 1.00 5.15 88 TYR B CA 1
ATOM 1503 C C . TYR B 1 89 ? 31.689 1.817 20.091 1.00 5.16 88 TYR B C 1
ATOM 1504 O O . TYR B 1 89 ? 31.150 2.697 20.779 1.00 6.57 88 TYR B O 1
ATOM 1513 N N . TYR B 1 90 ? 32.447 2.109 19.041 1.00 4.51 89 TYR B N 1
ATOM 1514 C CA . TYR B 1 90 ? 32.747 3.477 18.603 1.00 4.86 89 TYR B CA 1
ATOM 1515 C C . TYR B 1 90 ? 32.246 3.672 17.210 1.00 4.36 89 TYR B C 1
ATOM 1516 O O . TYR B 1 90 ? 32.317 2.769 16.371 1.00 5.75 89 TYR B O 1
ATOM 1525 N N . CYS B 1 91 ? 31.792 4.887 16.906 1.00 4.54 90 CYS B N 1
ATOM 1526 C CA . CYS B 1 91 ? 31.547 5.284 15.526 1.00 4.45 90 CYS B CA 1
ATOM 1527 C C . CYS B 1 91 ? 32.627 6.270 15.056 1.00 4.11 90 CYS B C 1
ATOM 1528 O O . CYS B 1 91 ? 33.315 6.894 15.846 1.00 4.84 90 CYS B O 1
ATOM 1531 N N . SER B 1 92 ? 32.695 6.416 13.743 1.00 4.50 91 SER B N 1
ATOM 1532 C CA . SER B 1 92 ? 33.459 7.494 13.127 1.00 4.37 91 SER B CA 1
ATOM 1533 C C . SER B 1 92 ? 32.713 7.969 11.891 1.00 4.07 91 SER B C 1
ATOM 1534 O O . SER B 1 92 ? 31.912 7.256 11.295 1.00 4.49 91 SER B O 1
ATOM 1537 N N . SER B 1 93 ? 33.031 9.201 11.475 1.00 4.04 92 SER B N 1
ATOM 1538 C CA . SER B 1 93 ? 32.554 9.726 10.210 1.00 4.07 92 SER B CA 1
ATOM 1539 C C . SER B 1 93 ? 33.644 10.497 9.538 1.00 3.92 92 SER B C 1
ATOM 1540 O O . SER B 1 93 ? 34.381 11.262 10.163 1.00 4.33 92 SER B O 1
ATOM 1543 N N . TYR B 1 94 ? 33.670 10.424 8.211 1.00 3.98 93 TYR B N 1
ATOM 1544 C CA . TYR B 1 94 ? 34.387 11.433 7.394 1.00 4.06 93 TYR B CA 1
ATOM 1545 C C . TYR B 1 94 ? 33.818 12.806 7.733 1.00 4.22 93 TYR B C 1
ATOM 1546 O O . TYR B 1 94 ? 32.625 12.957 8.012 1.00 4.39 93 TYR B O 1
ATOM 1555 N N . GLU B 1 95 ? 34.681 13.813 7.633 1.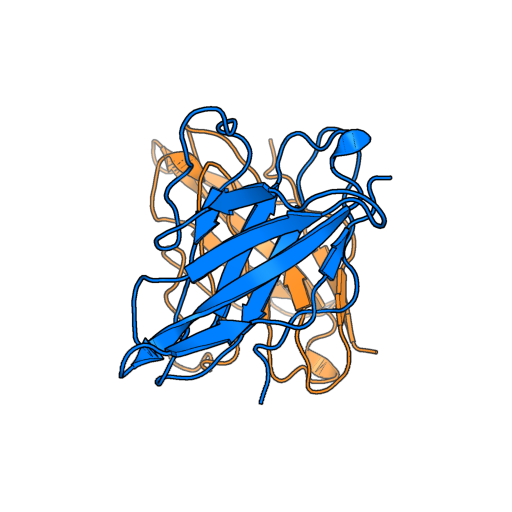00 4.38 94 GLU B N 1
ATOM 1556 C CA . GLU B 1 95 ? 34.270 15.177 7.935 1.00 4.87 94 GLU B CA 1
ATOM 1557 C C . GLU B 1 95 ? 34.921 16.176 6.980 1.00 5.45 94 GLU B C 1
ATOM 1558 O O . GLU B 1 95 ? 35.162 17.322 7.369 1.00 8.75 94 GLU B O 1
ATOM 1564 N N . GLY B 1 96 ? 35.234 15.789 5.773 1.00 4.98 95 GLY B N 1
ATOM 1565 C CA . GLY B 1 96 ? 35.842 16.661 4.793 1.00 5.24 95 GLY B CA 1
ATOM 1566 C C . GLY B 1 96 ? 37.346 16.517 4.779 1.00 5.30 95 GLY B C 1
ATOM 1567 O O . GLY B 1 96 ? 37.936 15.892 5.639 1.00 6.11 95 GLY B O 1
ATOM 1568 N N . SER B 1 97 ? 37.978 17.150 3.769 1.00 5.74 96 SER B N 1
ATOM 1569 C CA A SER B 1 97 ? 39.413 17.069 3.614 0.50 6.51 96 SER B CA 1
ATOM 1570 C CA B SER B 1 97 ? 39.430 17.046 3.608 0.50 7.04 96 SER B CA 1
ATOM 1571 C C . SER B 1 97 ? 39.825 15.600 3.599 1.00 6.18 96 SER B C 1
ATOM 1572 O O . SER B 1 97 ? 39.247 14.790 2.898 1.00 7.06 96 SER B O 1
ATOM 1577 N N . ASP B 1 98 ? 40.833 15.240 4.398 1.00 6.66 97 ASP B N 1
ATOM 1578 C CA . ASP B 1 98 ? 41.204 13.854 4.642 1.00 7.58 97 ASP B CA 1
ATOM 1579 C C . ASP B 1 98 ? 40.973 13.485 6.094 1.00 7.76 97 ASP B C 1
ATOM 1580 O O . ASP B 1 98 ? 41.690 12.666 6.629 1.00 9.39 97 ASP B O 1
ATOM 1585 N N . ASN B 1 99 ? 39.941 14.083 6.694 1.00 6.89 98 ASN B N 1
ATOM 1586 C CA . ASN B 1 99 ? 39.691 13.986 8.098 1.00 6.69 98 ASN B CA 1
ATOM 1587 C C . ASN B 1 99 ? 38.477 13.119 8.488 1.00 5.77 98 ASN B C 1
ATOM 1588 O O . ASN B 1 99 ? 37.467 13.086 7.792 1.00 5.82 98 ASN B O 1
ATOM 1593 N N . PHE B 1 100 ? 38.646 12.476 9.627 1.00 6.70 99 PHE B N 1
ATOM 1594 C CA . PHE B 1 100 ? 37.603 11.692 10.282 1.00 5.63 99 PHE B CA 1
ATOM 1595 C C . PHE B 1 100 ? 37.446 12.177 11.715 1.00 6.15 99 PHE B C 1
ATOM 1596 O O . PHE B 1 100 ? 38.424 12.587 12.372 1.00 8.36 99 PHE B O 1
ATOM 1604 N N . VAL B 1 101 ? 36.236 12.104 12.239 1.00 5.15 100 VAL B N 1
ATOM 1605 C CA . VAL B 1 101 ? 35.926 12.378 13.618 1.00 5.10 100 VAL B CA 1
ATOM 1606 C C . VAL B 1 101 ? 35.313 11.102 14.205 1.00 4.54 100 VAL B C 1
ATOM 1607 O O . VAL B 1 101 ? 34.521 10.427 13.548 1.00 5.33 100 VAL B O 1
ATOM 1611 N N . PHE B 1 102 ? 35.655 10.794 15.456 1.00 4.81 101 PHE B N 1
ATOM 1612 C CA . PHE B 1 102 ? 35.162 9.636 16.157 1.00 4.52 101 PHE B CA 1
ATOM 1613 C C . PHE B 1 102 ? 34.208 10.028 17.276 1.00 4.62 101 PHE B C 1
ATOM 1614 O O . PHE B 1 102 ? 34.240 11.152 17.780 1.00 5.52 101 PHE B O 1
ATOM 1622 N N . GLY B 1 103 ? 33.386 9.078 17.662 1.00 4.78 102 GLY B N 1
ATOM 1623 C CA . GLY B 1 103 ? 32.612 9.151 18.869 1.00 5.39 102 GLY B CA 1
ATOM 1624 C C . GLY B 1 103 ? 33.412 8.722 20.098 1.00 5.51 102 GLY B C 1
ATOM 1625 O O . GLY B 1 103 ? 34.500 8.193 20.032 1.00 6.43 102 GLY B O 1
ATOM 1626 N N . THR B 1 104 ? 32.779 8.926 21.251 1.00 6.55 103 THR B N 1
ATOM 1627 C CA . THR B 1 104 ? 33.404 8.687 22.547 1.00 7.70 103 THR B CA 1
ATOM 1628 C C . THR B 1 104 ? 33.189 7.266 23.077 1.00 8.00 103 THR B C 1
ATOM 1629 O O . THR B 1 104 ? 33.756 6.963 24.137 1.00 10.63 103 THR B O 1
ATOM 1633 N N . GLY B 1 105 ? 32.452 6.444 22.385 1.00 6.64 104 GLY B N 1
ATOM 1634 C CA . GLY B 1 105 ? 32.318 5.065 22.728 1.00 7.32 104 GLY B CA 1
ATOM 1635 C C . GLY B 1 105 ? 31.082 4.805 23.633 1.00 6.30 104 GLY B C 1
ATOM 1636 O O . GLY B 1 105 ? 30.779 5.558 24.552 1.00 8.31 104 GLY B O 1
ATOM 1637 N N . THR B 1 106 ? 30.472 3.671 23.406 1.00 5.76 105 THR B N 1
ATOM 1638 C CA . THR B 1 106 ? 29.352 3.146 24.198 1.00 5.53 105 THR B CA 1
ATOM 1639 C C . THR B 1 106 ? 29.713 1.775 24.713 1.00 5.75 105 THR B C 1
ATOM 1640 O O . THR B 1 106 ? 30.047 0.905 23.939 1.00 6.31 105 THR B O 1
ATOM 1644 N N . LYS B 1 107 ? 29.614 1.584 26.034 1.00 6.09 106 LYS B N 1
ATOM 1645 C CA . LYS B 1 107 ? 29.832 0.262 26.646 1.00 6.23 106 LYS B CA 1
ATOM 1646 C C . LYS B 1 107 ? 28.528 -0.499 26.640 1.00 6.06 106 LYS B C 1
ATOM 1647 O O . LYS B 1 107 ? 27.548 -0.047 27.240 1.00 6.50 106 LYS B O 1
ATOM 1653 N N . VAL B 1 108 ? 28.516 -1.650 25.999 1.00 6.05 107 VAL B N 1
ATOM 1654 C CA . VAL B 1 108 ? 27.344 -2.526 25.962 1.00 6.36 107 VAL B CA 1
ATOM 1655 C C . VAL B 1 108 ? 27.481 -3.600 27.018 1.00 6.69 107 VAL B C 1
ATOM 1656 O O . VAL B 1 108 ? 28.502 -4.271 27.133 1.00 7.77 107 VAL B O 1
ATOM 1660 N N . THR B 1 109 ? 26.361 -3.792 27.741 1.00 6.81 108 THR B N 1
ATOM 1661 C CA . THR B 1 109 ? 26.154 -4.899 28.663 1.00 7.50 108 THR B CA 1
ATOM 1662 C C . THR B 1 109 ? 25.110 -5.834 28.070 1.00 6.87 108 THR B C 1
ATOM 1663 O O . THR B 1 109 ? 24.075 -5.377 27.559 1.00 8.34 108 THR B O 1
ATOM 1667 N N . VAL B 1 110 ? 25.360 -7.143 28.148 1.00 7.01 109 VAL B N 1
ATOM 1668 C CA . VAL B 1 110 ? 24.489 -8.166 27.586 1.00 7.06 109 VAL B CA 1
ATOM 1669 C C . VAL B 1 110 ? 23.859 -8.922 28.750 1.00 7.03 109 VAL B C 1
ATOM 1670 O O . VAL B 1 110 ? 24.542 -9.596 29.517 1.00 9.41 109 VAL B O 1
ATOM 1674 N N . LEU B 1 111 ? 22.546 -8.764 28.911 1.00 7.78 110 LEU B N 1
ATOM 1675 C CA . LEU B 1 111 ? 21.801 -9.178 30.094 1.00 7.83 110 LEU B CA 1
ATOM 1676 C C . LEU B 1 111 ? 21.188 -10.579 30.014 1.00 8.29 110 LEU B C 1
ATOM 1677 O O . LEU B 1 111 ? 21.009 -11.124 28.908 1.00 10.88 110 LEU B O 1
#